Protein AF-A0A178MK56-F1 (afdb_monomer)

Sequence (191 aa):
MYYANGSSLTVYQDQVLFSLIGQTYGGSGSSPSTMTYKVPDLQGKIAVGANPSGAGGFVQTAVGTTLGNTTQIMPFTAMPPHSHSATFGINLSQTPPPTITLQASSAPATTNIPSATASNIAGAPFPMWVPTLSAPIVIEGLSVALSGGAASGTVANAVVGNGAAFSIQPPSLVLTMCVAGSGYTYPERPN

Mean predicted aligned error: 16.22 Å

InterPro domains:
  IPR011083 Phage tail collar domain [PF07484] (4-46)
  IPR037053 Phage tail collar domain superfamily [G3DSA:3.90.1340.10] (1-42)

Secondary structure (DSSP, 8-state):
---SB--EEETTT-HHHHHHHTTTT----SSTTT-EEE--B-TT-EEEE-BTT-GGGPPPB-TT-EE--SEE---GGGSPP----------SS-SSPPPPP-----SPP--SS--TTS----SS---S--SS--SPPP-TT------SS--------PPP-----EE----EEEE------SSS-------

Organism: NCBI:txid1437059

Foldseek 3Di:
DDDQAFDKDQCVVPVPVCVVCPQLLHWDDDDNRRTIHTHHRCPQAAEDAAACPCPPVHDHGDANDWFDDQKDQCDPVNDDDDDDDDDDDDDQPDPVGDDADQDDDPDDDPDPDDDPPHRDLDDDDDPPDDPDCPDDDDSPPDDGDDDPDPPDDDDDPDDPDPSDMDGPGGMHGYHHDDDDPDDDDDPPDDD

Solvent-accessible surface area (backbone atoms only — not comparable to full-atom values): 13217 Å² total; per-residue (Å²): 139,82,73,52,64,44,52,78,44,47,38,76,79,43,54,70,60,34,74,74,52,48,51,54,55,35,62,50,69,92,44,71,90,64,18,33,22,23,41,55,57,44,80,74,32,44,84,38,69,49,31,78,79,29,64,93,84,44,76,65,32,54,63,51,42,74,42,80,48,57,56,45,68,55,52,78,89,74,50,78,96,78,86,78,91,83,86,88,80,88,74,77,85,44,88,77,63,77,86,81,84,79,83,70,68,89,68,82,85,88,66,96,67,86,49,101,88,49,72,61,96,73,77,76,100,65,85,91,74,69,100,67,90,87,70,91,81,84,75,83,89,74,82,76,80,85,79,85,68,77,92,69,80,86,85,79,81,72,88,82,77,86,47,64,70,43,75,67,54,64,23,31,32,23,34,85,76,80,79,92,85,80,92,71,83,79,79,78,78,81,128

Radius of gyration: 42.67 Å; Cα contacts (8 Å, |Δi|>4): 195; chains: 1; bounding box: 88×46×105 Å

pLDDT: mean 74.11, std 14.8, range [44.62, 94.75]

Structure (mmCIF, N/CA/C/O backbone):
data_AF-A0A178MK56-F1
#
_entry.id   AF-A0A178MK56-F1
#
loop_
_atom_site.group_PDB
_atom_site.id
_atom_site.type_symbol
_atom_site.label_atom_id
_atom_site.label_alt_id
_atom_site.label_comp_id
_atom_site.label_asym_id
_atom_site.label_entity_id
_atom_site.label_seq_id
_atom_site.pdbx_PDB_ins_code
_atom_site.Cartn_x
_atom_site.Cartn_y
_atom_site.Cartn_z
_atom_site.occupancy
_atom_site.B_iso_or_equiv
_atom_site.auth_seq_id
_atom_site.auth_comp_id
_atom_site.auth_asym_id
_atom_site.auth_atom_id
_atom_site.pdbx_PDB_model_num
ATOM 1 N N . MET A 1 1 ? -31.062 -1.002 18.732 1.00 73.25 1 MET A N 1
ATOM 2 C CA . MET A 1 1 ? -29.866 -1.594 18.090 1.00 73.25 1 MET A CA 1
ATOM 3 C C . MET A 1 1 ? -29.139 -0.478 17.360 1.00 73.25 1 MET A C 1
ATOM 5 O O . MET A 1 1 ? -29.807 0.275 16.664 1.00 73.25 1 MET A O 1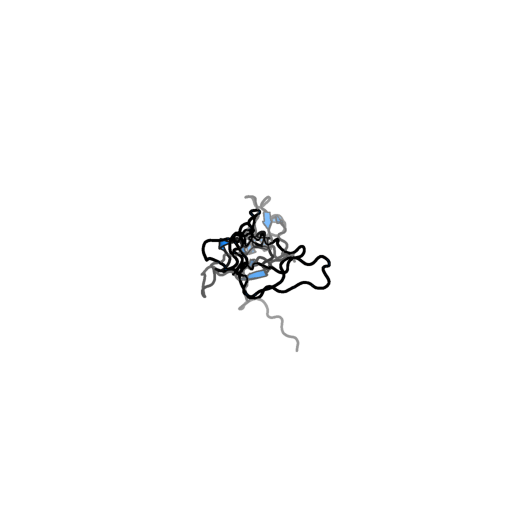
ATOM 9 N N . TYR A 1 2 ? -27.825 -0.343 17.542 1.00 85.31 2 TYR A N 1
ATOM 10 C CA . TYR A 1 2 ? -27.008 0.644 16.829 1.00 85.31 2 TYR A CA 1
ATOM 11 C C . TYR A 1 2 ? -26.227 -0.042 15.707 1.00 85.31 2 TYR A C 1
ATOM 13 O O . TYR A 1 2 ? -25.724 -1.149 15.896 1.00 85.31 2 TYR A O 1
ATOM 21 N N . TYR A 1 3 ? -26.125 0.607 14.547 1.00 90.88 3 TYR A N 1
ATOM 22 C CA . TYR A 1 3 ? -25.252 0.142 13.469 1.00 90.88 3 TYR A CA 1
ATOM 23 C C . TYR A 1 3 ? -23.785 0.398 13.826 1.00 90.88 3 TYR A C 1
ATOM 25 O O . TYR A 1 3 ? -23.459 1.419 14.427 1.00 90.88 3 TYR A O 1
ATOM 33 N N . ALA A 1 4 ? -22.890 -0.499 13.410 1.00 91.81 4 ALA A N 1
ATOM 34 C CA . ALA A 1 4 ? -21.446 -0.317 13.543 1.00 91.81 4 ALA A CA 1
ATOM 35 C C . ALA A 1 4 ? -20.906 0.616 12.439 1.00 91.81 4 ALA A C 1
ATOM 37 O O . ALA A 1 4 ? -20.215 0.180 11.517 1.00 91.81 4 ALA A O 1
ATOM 38 N N . ASN A 1 5 ? -21.280 1.895 12.506 1.00 94.06 5 ASN A N 1
ATOM 39 C CA . ASN A 1 5 ? -20.972 2.924 11.508 1.00 94.06 5 ASN A CA 1
ATOM 40 C C . ASN A 1 5 ? -20.140 4.102 12.058 1.00 94.06 5 ASN A C 1
ATOM 42 O O . ASN A 1 5 ? -20.124 5.172 11.457 1.00 94.06 5 ASN A O 1
ATOM 46 N N . GLY A 1 6 ? -19.521 3.963 13.235 1.00 93.19 6 GLY A N 1
ATOM 47 C CA . GLY A 1 6 ? -18.695 5.029 13.816 1.00 93.19 6 GLY A CA 1
ATOM 48 C C . GLY A 1 6 ? -19.454 6.257 14.331 1.00 93.19 6 GLY A C 1
ATOM 49 O O . GLY A 1 6 ? -18.821 7.275 14.628 1.00 93.19 6 GLY A O 1
ATOM 50 N N . SER A 1 7 ? -20.789 6.197 14.426 1.00 93.31 7 SER A N 1
ATOM 51 C CA . SER A 1 7 ? -21.606 7.320 14.904 1.00 93.31 7 SER A CA 1
ATOM 52 C C . SER A 1 7 ? -21.214 7.751 16.316 1.00 93.31 7 SER A C 1
ATOM 54 O O . SER A 1 7 ? -20.914 6.921 17.175 1.00 93.31 7 SER A O 1
ATOM 56 N N . SER A 1 8 ? -21.262 9.062 16.563 1.00 94.31 8 SER A N 1
ATOM 57 C CA . SER A 1 8 ? -21.061 9.634 17.894 1.00 94.31 8 SER A CA 1
ATOM 58 C C . SER A 1 8 ? -22.385 9.706 18.651 1.00 94.31 8 SER A C 1
ATOM 60 O O . SER A 1 8 ? -23.373 10.211 18.123 1.00 94.31 8 SER A O 1
ATOM 62 N N . LEU A 1 9 ? -22.377 9.256 19.901 1.00 91.94 9 LEU A N 1
ATOM 63 C CA . LEU A 1 9 ? -23.485 9.310 20.849 1.00 91.94 9 LEU A CA 1
ATOM 64 C C . LEU A 1 9 ? -23.060 10.115 22.078 1.00 91.94 9 LEU A C 1
ATOM 66 O O . LEU A 1 9 ? -21.874 10.185 22.409 1.00 91.94 9 LEU A O 1
ATOM 70 N N . THR A 1 10 ? -24.014 10.736 22.765 1.00 91.94 10 THR A N 1
ATOM 71 C CA . THR A 1 10 ? -23.763 11.329 24.086 1.00 91.94 10 THR A CA 1
ATOM 72 C C . THR A 1 10 ? -24.032 10.295 25.174 1.00 91.94 10 THR A C 1
ATOM 74 O O . THR A 1 10 ? -24.925 9.459 25.042 1.00 91.94 10 THR A O 1
ATOM 77 N N . VAL A 1 11 ? -23.292 10.356 26.284 1.00 89.56 11 VAL A N 1
ATOM 78 C CA . VAL A 1 11 ? -23.473 9.421 27.413 1.00 89.56 11 VAL A CA 1
ATOM 79 C C . VAL A 1 11 ? -24.894 9.470 27.967 1.00 89.56 11 VAL A C 1
ATOM 81 O O . VAL A 1 11 ? -25.448 8.440 28.330 1.00 89.56 11 VAL A O 1
ATOM 84 N N . TYR A 1 12 ? -25.515 10.652 27.977 1.00 87.69 12 TYR A N 1
ATOM 85 C CA . TYR A 1 12 ? -26.899 10.811 28.421 1.00 87.69 12 TYR A CA 1
ATOM 86 C C . TYR A 1 12 ? -27.919 10.063 27.544 1.00 87.69 12 TYR A C 1
ATOM 88 O O . TYR A 1 12 ? -28.965 9.670 28.049 1.00 87.69 12 TYR A O 1
ATOM 96 N N . GLN A 1 13 ? -27.636 9.849 26.253 1.00 86.69 13 GLN A N 1
ATOM 97 C CA . GLN A 1 13 ? -28.557 9.139 25.356 1.00 86.69 13 GLN A CA 1
ATOM 98 C C . GLN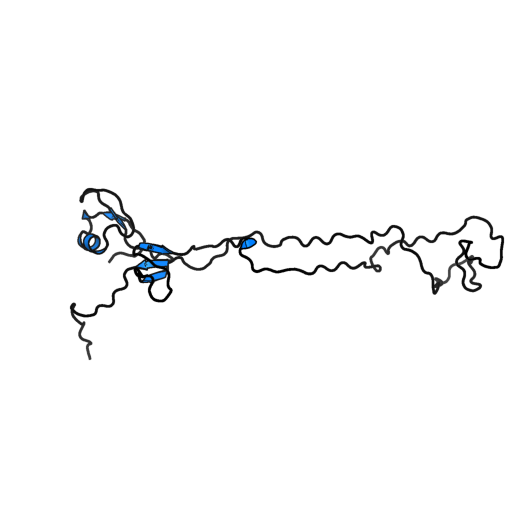 A 1 13 ? -28.596 7.635 25.625 1.00 86.69 13 GLN A C 1
ATOM 100 O O . GLN A 1 13 ? -29.665 7.038 25.535 1.00 86.69 13 GLN A O 1
ATOM 105 N N . ASP A 1 14 ? -27.455 7.026 25.948 1.00 86.44 14 ASP A N 1
ATOM 106 C CA . ASP A 1 14 ? -27.389 5.605 26.285 1.00 86.44 14 ASP A CA 1
ATOM 107 C C . ASP A 1 14 ? -26.206 5.329 27.222 1.00 86.44 14 ASP A C 1
ATOM 109 O O . ASP A 1 14 ? -25.055 5.163 26.801 1.00 86.44 14 ASP A O 1
ATOM 113 N N . GLN A 1 15 ? -26.514 5.299 28.520 1.00 87.19 15 GLN A N 1
ATOM 114 C CA . GLN A 1 15 ? -25.556 5.033 29.593 1.00 87.19 15 GLN A CA 1
ATOM 115 C C . GLN A 1 15 ? -25.185 3.548 29.695 1.00 87.19 15 GLN A C 1
ATOM 117 O O . GLN A 1 15 ? -24.100 3.224 30.178 1.00 87.19 15 GLN A O 1
ATOM 122 N N . VAL A 1 16 ? -26.071 2.645 29.255 1.00 86.50 16 VAL A N 1
ATOM 123 C CA . VAL A 1 16 ? -25.849 1.192 29.314 1.00 86.50 16 VAL A CA 1
ATOM 124 C C . VAL A 1 16 ? -24.826 0.790 28.264 1.00 86.50 16 VAL A C 1
ATOM 126 O O . VAL A 1 16 ? -23.884 0.060 28.558 1.00 86.50 16 VAL A O 1
ATOM 129 N N . LEU A 1 17 ? -24.962 1.307 27.046 1.00 85.69 17 LEU A N 1
ATOM 130 C CA . LEU A 1 17 ? -23.957 1.090 26.019 1.00 85.69 17 LEU A CA 1
ATOM 131 C C . LEU A 1 17 ? -22.625 1.737 26.416 1.00 85.69 17 LEU A C 1
ATOM 133 O O . LEU A 1 17 ? -21.578 1.102 26.284 1.00 85.69 17 LEU A O 1
ATOM 137 N N . PHE A 1 18 ? -22.655 2.953 26.969 1.00 88.38 18 PHE A N 1
ATOM 138 C CA . PHE A 1 18 ? -21.442 3.616 27.443 1.00 88.38 18 PHE A CA 1
ATOM 139 C C . PHE A 1 18 ? -20.707 2.816 28.531 1.00 88.38 18 PHE A C 1
ATOM 141 O O . PHE A 1 18 ? -19.482 2.724 28.485 1.00 88.38 18 PHE A O 1
ATOM 148 N N . SER A 1 19 ? -21.420 2.204 29.483 1.00 88.31 19 SER A N 1
ATOM 149 C CA . SER A 1 19 ? -20.781 1.394 30.531 1.00 88.31 19 SER A CA 1
ATOM 150 C C . SER A 1 19 ? -20.096 0.136 29.985 1.00 88.31 19 SER A C 1
ATOM 152 O O . SER A 1 19 ? -19.165 -0.366 30.614 1.00 88.31 19 SER A O 1
ATOM 154 N N . LEU A 1 20 ? -20.503 -0.337 28.801 1.00 87.25 20 LEU A N 1
ATOM 155 C CA . LEU A 1 20 ? -19.907 -1.492 28.136 1.00 87.25 20 LEU A CA 1
ATOM 156 C C . LEU A 1 20 ? -18.699 -1.134 27.256 1.00 87.25 20 LEU A C 1
ATOM 158 O O . LEU A 1 20 ? -17.708 -1.862 27.274 1.00 87.25 20 LEU A O 1
ATOM 162 N N . ILE A 1 21 ? -18.777 -0.060 26.458 1.00 89.19 21 ILE A N 1
ATOM 163 C CA . I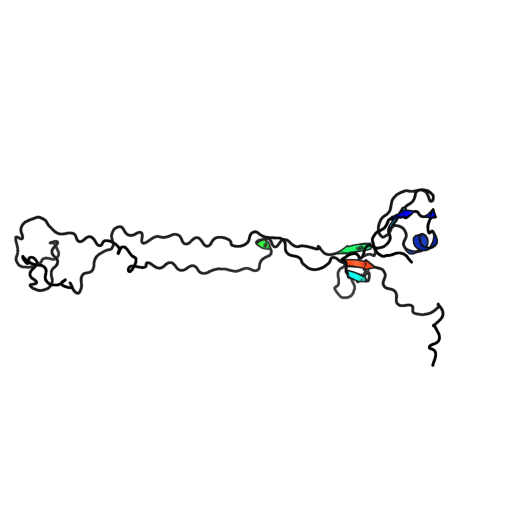LE A 1 21 ? -17.748 0.257 25.443 1.00 89.19 21 ILE A CA 1
ATOM 164 C C . ILE A 1 21 ? -16.928 1.518 25.731 1.00 89.19 21 ILE A C 1
ATOM 166 O O . ILE A 1 21 ? -15.945 1.772 25.034 1.00 89.19 21 ILE A O 1
ATOM 170 N N . GLY A 1 22 ? -17.313 2.317 26.728 1.00 89.94 22 GLY A N 1
ATOM 171 C CA . GLY A 1 22 ? -16.638 3.565 27.079 1.00 89.94 22 GLY A CA 1
ATOM 172 C C . GLY A 1 22 ? -16.385 4.464 25.864 1.00 89.94 22 GLY A C 1
ATOM 173 O O . GLY A 1 22 ? -17.213 4.570 24.965 1.00 89.94 22 GLY A O 1
ATOM 174 N N . GLN A 1 23 ? -15.206 5.090 25.821 1.00 92.19 23 GLN A N 1
ATOM 175 C CA . GLN A 1 23 ? -14.711 5.867 24.672 1.00 92.19 23 GLN A CA 1
ATOM 176 C C . GLN A 1 23 ? -13.732 5.069 23.789 1.00 92.19 23 GLN A C 1
ATOM 178 O O . GLN A 1 23 ? -12.913 5.658 23.086 1.00 92.19 23 GLN A O 1
ATOM 183 N N . THR A 1 24 ? -13.781 3.731 23.809 1.00 91.94 24 THR A N 1
ATOM 184 C CA . THR A 1 24 ? -12.798 2.872 23.119 1.00 91.94 24 THR A CA 1
ATOM 185 C C . THR A 1 24 ? -12.695 3.141 21.614 1.00 91.94 24 THR A C 1
ATOM 187 O O . THR A 1 24 ? -11.609 3.040 21.052 1.00 91.94 24 THR A O 1
ATOM 190 N N . TYR A 1 25 ? -13.791 3.536 20.960 1.00 91.88 25 TYR A N 1
ATOM 191 C CA . TYR A 1 25 ? -13.821 3.864 19.525 1.00 91.88 25 TYR A CA 1
ATOM 192 C C . TYR A 1 25 ? -13.746 5.377 19.251 1.00 91.88 25 TYR A C 1
ATOM 194 O O . TYR A 1 25 ? -14.022 5.841 18.142 1.00 91.88 25 TYR A O 1
ATOM 202 N N . GLY A 1 26 ? -13.372 6.158 20.265 1.00 91.44 26 GLY A N 1
ATOM 203 C CA . GLY A 1 26 ? -13.316 7.612 20.241 1.00 91.44 26 GLY A CA 1
ATOM 204 C C . GLY A 1 26 ? -14.465 8.267 21.006 1.00 91.44 26 GLY A C 1
ATOM 205 O O . GLY A 1 26 ? -15.393 7.617 21.488 1.00 91.44 26 GLY A O 1
ATOM 206 N N . GLY A 1 27 ? -14.379 9.587 21.114 1.00 89.81 27 GLY A N 1
ATOM 207 C CA . GLY A 1 27 ? -15.252 10.409 21.943 1.00 89.81 27 GLY A CA 1
ATOM 208 C C . GLY A 1 27 ? -14.487 11.616 22.469 1.00 89.81 27 GLY A C 1
ATOM 209 O O . GLY A 1 27 ? -13.271 11.715 22.299 1.00 89.81 27 GLY A O 1
ATOM 210 N N . SER A 1 28 ? -15.198 12.557 23.073 1.00 89.19 28 SER A N 1
ATOM 211 C CA . SER A 1 28 ? -14.604 13.736 23.698 1.00 89.19 28 SER A CA 1
ATOM 212 C C . SER A 1 28 ? -15.470 14.246 24.847 1.00 89.19 28 SER A C 1
ATOM 214 O O . SER A 1 28 ? -16.632 13.858 24.993 1.00 89.19 28 SER A O 1
ATOM 216 N N . GLY A 1 29 ? -14.896 15.133 25.659 1.00 86.06 29 GLY A N 1
ATOM 217 C CA . GLY A 1 29 ? -15.561 15.729 26.814 1.00 86.06 29 GLY A CA 1
ATOM 218 C C . GLY A 1 29 ? -15.261 14.994 28.119 1.00 86.06 29 GLY A C 1
ATOM 219 O O . GLY A 1 29 ? -14.887 13.824 28.123 1.00 86.06 29 GLY A O 1
ATOM 220 N N . SER A 1 30 ? -15.417 15.723 29.224 1.00 78.81 30 SER A N 1
ATOM 221 C CA . SER A 1 30 ? -14.961 15.295 30.557 1.00 78.81 30 SER A CA 1
ATOM 222 C C . SER A 1 30 ? -16.080 15.248 31.601 1.00 78.81 30 SER A C 1
ATOM 224 O O . SER A 1 30 ? -15.835 14.855 32.736 1.00 78.81 30 SER A O 1
ATOM 226 N N . SER A 1 31 ? -17.298 15.677 31.250 1.00 81.62 31 SER A N 1
ATOM 227 C CA . SER A 1 31 ? -18.451 15.723 32.157 1.00 81.62 31 SER A CA 1
ATOM 228 C C . SER A 1 31 ? -19.585 14.842 31.627 1.00 81.62 31 SER A C 1
ATOM 230 O O . SER A 1 31 ? -19.828 14.876 30.423 1.00 81.62 31 SER A O 1
ATOM 232 N N . PRO A 1 32 ? -20.334 14.103 32.468 1.00 73.50 32 PRO A N 1
ATOM 233 C CA . PRO A 1 32 ? -21.363 13.156 32.017 1.00 73.50 32 PRO A CA 1
ATOM 234 C C . PRO A 1 32 ? -22.435 13.745 31.085 1.00 73.50 32 PRO A C 1
ATOM 236 O O . PRO A 1 32 ? -23.007 13.023 30.273 1.00 73.50 32 PRO A O 1
ATOM 239 N N . SER A 1 33 ? -22.704 15.050 31.184 1.00 78.94 33 SER A N 1
ATOM 240 C CA . SER A 1 33 ? -23.685 15.760 30.353 1.00 78.94 33 SER A CA 1
ATOM 241 C C . SER A 1 33 ? -23.149 16.212 28.991 1.00 78.94 33 SER A C 1
ATOM 243 O O . SER A 1 33 ? -23.939 16.456 28.082 1.00 78.94 33 SER A O 1
ATOM 245 N N . THR A 1 34 ? -21.829 16.317 28.827 1.00 84.69 34 THR A N 1
ATOM 246 C CA . THR A 1 34 ? -21.173 16.742 27.575 1.00 84.69 34 THR A CA 1
ATOM 247 C C . THR A 1 34 ? -20.278 15.663 26.977 1.00 84.69 34 THR A C 1
ATOM 249 O O . THR A 1 34 ? -19.745 15.838 25.883 1.00 84.69 34 THR A O 1
ATOM 252 N N . MET A 1 35 ? -20.109 14.544 27.682 1.00 90.38 35 MET A N 1
ATOM 253 C CA . MET A 1 35 ? -19.260 13.452 27.253 1.00 90.38 35 MET A CA 1
ATOM 254 C C . MET A 1 35 ? -19.916 12.697 26.101 1.00 90.38 35 MET A C 1
ATOM 256 O O . MET A 1 35 ? -21.085 12.299 26.157 1.00 90.38 35 MET A O 1
ATOM 260 N N . THR A 1 36 ? -19.133 12.504 25.049 1.00 92.75 36 THR A N 1
ATOM 261 C CA . THR A 1 36 ? -19.495 11.731 23.867 1.00 92.75 36 THR A CA 1
ATOM 262 C C . THR A 1 36 ? -18.635 10.483 23.768 1.00 92.75 36 THR A C 1
ATOM 264 O O . THR A 1 36 ? -17.523 10.426 24.299 1.00 92.75 36 THR A O 1
ATOM 267 N N . TYR A 1 37 ? -19.160 9.481 23.077 1.00 93.81 37 TYR A N 1
ATOM 268 C CA . TYR A 1 37 ? -18.457 8.264 22.710 1.00 93.81 37 TYR A CA 1
ATOM 269 C C . TYR A 1 37 ? -18.909 7.803 21.325 1.00 93.81 37 TYR A C 1
ATOM 271 O O . TYR A 1 37 ? -19.955 8.229 20.834 1.00 93.81 37 TYR A O 1
ATOM 279 N N . LYS A 1 38 ? -18.121 6.951 20.674 1.00 94.75 38 LYS A N 1
ATOM 280 C CA . LYS A 1 38 ? -18.457 6.394 19.361 1.00 94.75 38 LYS A CA 1
ATOM 281 C C . LYS A 1 38 ? -18.754 4.904 19.441 1.00 94.75 38 LYS A C 1
ATOM 283 O O . LYS A 1 38 ? -18.151 4.180 20.232 1.00 94.75 38 LYS A O 1
ATOM 288 N N . VAL A 1 39 ? -19.661 4.448 18.584 1.00 93.81 39 VAL A N 1
ATOM 289 C CA . VAL A 1 39 ? -19.842 3.017 18.292 1.00 93.81 39 VAL A CA 1
ATOM 290 C C . VAL A 1 39 ? -18.731 2.524 17.349 1.00 93.81 39 VAL A C 1
ATOM 292 O O . VAL A 1 39 ? -18.097 3.350 16.686 1.00 93.81 39 VAL A O 1
ATOM 295 N N . PRO A 1 40 ? -18.474 1.205 17.248 1.00 94.38 40 PRO A N 1
ATOM 296 C CA . PRO A 1 40 ? -17.518 0.670 16.280 1.00 94.38 40 PRO A CA 1
ATOM 297 C C . PRO A 1 40 ? -17.825 1.124 14.847 1.00 94.38 40 PRO A C 1
ATOM 299 O O . PRO A 1 40 ? -18.988 1.286 14.480 1.00 94.38 40 PRO A O 1
ATOM 302 N N . ASP A 1 41 ? -16.794 1.286 14.022 1.00 93.94 41 ASP A N 1
ATOM 303 C CA . ASP A 1 41 ? -16.916 1.576 12.589 1.00 93.94 41 ASP A CA 1
ATOM 304 C C . ASP A 1 41 ? -16.422 0.382 11.765 1.00 93.94 41 ASP A C 1
ATOM 306 O O . ASP A 1 41 ? -15.214 0.166 11.631 1.00 93.94 41 ASP A O 1
ATOM 310 N N . LEU A 1 42 ? -17.364 -0.391 11.222 1.00 92.00 42 LEU A N 1
ATOM 311 C CA . LEU A 1 42 ? -17.099 -1.550 10.368 1.00 92.00 42 LEU A CA 1
ATOM 312 C C . LEU A 1 42 ? -17.425 -1.289 8.891 1.00 92.00 42 LEU A C 1
ATOM 314 O O . LEU A 1 42 ? -17.436 -2.227 8.091 1.00 92.00 42 LEU A O 1
ATOM 318 N N . GLN A 1 43 ? -17.693 -0.042 8.494 1.00 90.69 43 GLN A N 1
ATOM 319 C CA . GLN A 1 43 ? -18.032 0.255 7.104 1.00 90.69 43 GLN A CA 1
ATOM 320 C C . GLN A 1 43 ? -16.812 0.020 6.208 1.00 90.69 43 GLN A C 1
ATOM 322 O O . GLN A 1 43 ? -15.829 0.756 6.251 1.00 90.69 43 GLN A O 1
ATOM 327 N N . GLY A 1 44 ? -16.866 -1.054 5.415 1.00 86.50 44 GLY A N 1
ATOM 328 C CA . GLY A 1 44 ? -15.736 -1.486 4.596 1.00 86.50 44 GLY A CA 1
ATOM 329 C C . GLY A 1 44 ? -14.544 -1.986 5.416 1.00 86.50 44 GLY A C 1
ATOM 330 O O . GLY A 1 44 ? -13.426 -1.908 4.916 1.00 86.50 44 GLY A O 1
ATOM 331 N N . LYS A 1 45 ? -14.761 -2.469 6.654 1.00 90.50 45 LYS A N 1
ATOM 332 C CA . LYS A 1 45 ? -13.710 -3.058 7.499 1.00 90.50 45 LYS A CA 1
ATOM 333 C C . LYS A 1 45 ? -14.034 -4.483 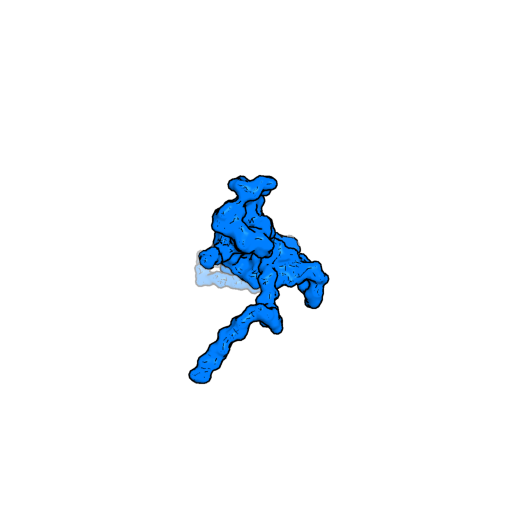7.925 1.00 90.50 45 LYS A C 1
ATOM 335 O O . LYS A 1 45 ? -15.190 -4.818 8.169 1.00 90.50 45 LYS A O 1
ATOM 340 N N . ILE A 1 46 ? -13.005 -5.313 8.067 1.00 89.88 46 ILE A N 1
ATOM 341 C CA . ILE A 1 46 ? -13.139 -6.660 8.639 1.00 89.88 46 ILE A CA 1
ATOM 342 C C . ILE A 1 46 ? -13.040 -6.574 10.166 1.00 89.88 46 ILE A C 1
ATOM 344 O O . ILE A 1 46 ? -12.183 -5.878 10.706 1.00 89.88 46 ILE A O 1
ATOM 348 N N . ALA A 1 47 ? -13.905 -7.294 10.875 1.00 90.94 47 ALA A N 1
ATOM 349 C CA . ALA A 1 47 ? -13.795 -7.437 12.321 1.00 90.94 47 ALA A CA 1
ATOM 350 C C . ALA A 1 47 ? -12.704 -8.459 12.677 1.00 90.94 47 ALA A C 1
ATOM 352 O O . ALA A 1 47 ? -12.716 -9.580 12.169 1.00 90.94 47 ALA A O 1
ATOM 353 N N . VAL A 1 48 ? -11.790 -8.089 13.574 1.00 90.31 48 VAL A N 1
ATOM 354 C CA . VAL A 1 48 ? -10.723 -8.972 14.076 1.00 90.31 48 VAL A CA 1
ATOM 355 C C . VAL A 1 48 ? -10.807 -9.045 15.597 1.00 90.31 48 VAL A C 1
ATOM 357 O O . VAL A 1 48 ? -11.045 -8.034 16.249 1.00 90.31 48 VAL A O 1
ATOM 360 N N . GLY A 1 49 ? -10.631 -10.231 16.178 1.00 90.12 49 GLY A N 1
ATOM 361 C CA . GLY A 1 49 ? -10.612 -10.399 17.633 1.00 90.12 49 GLY A CA 1
ATOM 362 C C . GLY A 1 49 ? -9.364 -9.778 18.269 1.00 90.12 49 GLY A C 1
ATOM 363 O O . GLY A 1 49 ? -8.264 -9.899 17.729 1.00 90.12 49 GLY A O 1
ATOM 364 N N . ALA A 1 50 ? -9.521 -9.119 19.418 1.00 91.25 50 ALA A N 1
ATOM 365 C CA . ALA A 1 50 ? -8.393 -8.577 20.174 1.00 91.25 50 ALA A CA 1
ATOM 366 C C . ALA A 1 50 ? -7.420 -9.674 20.631 1.00 91.25 50 ALA A C 1
ATOM 368 O O . ALA A 1 50 ? -7.834 -10.690 21.190 1.00 91.25 50 ALA A O 1
ATOM 369 N N . ASN A 1 51 ? -6.121 -9.434 20.439 1.00 90.88 51 ASN A N 1
ATOM 370 C CA . ASN A 1 51 ? -5.040 -10.298 20.906 1.00 90.88 51 ASN A CA 1
ATOM 371 C C . ASN A 1 51 ? -4.052 -9.487 21.762 1.00 90.88 51 ASN A C 1
ATOM 373 O O . ASN A 1 51 ? -2.949 -9.164 21.308 1.00 90.88 51 ASN A O 1
ATOM 377 N N . PRO A 1 52 ? -4.419 -9.138 23.008 1.00 87.94 52 PRO A N 1
ATOM 378 C CA . PRO A 1 52 ? -3.578 -8.308 23.866 1.00 87.94 52 PRO A CA 1
ATOM 379 C C . PRO A 1 52 ? -2.276 -9.003 24.288 1.00 87.94 52 PRO A C 1
ATOM 381 O O . PRO A 1 52 ? -1.323 -8.328 24.659 1.00 87.94 52 PRO A O 1
ATOM 384 N N . SER A 1 53 ? -2.188 -10.333 24.217 1.00 89.25 53 SER A N 1
ATOM 385 C CA . SER A 1 53 ? -0.970 -11.076 24.558 1.00 89.25 53 SER A CA 1
ATOM 386 C C . SER A 1 53 ? -0.033 -11.312 23.369 1.00 89.25 53 SER A C 1
ATOM 388 O O . SER A 1 53 ? 1.061 -11.825 23.579 1.00 89.25 53 SER A O 1
ATOM 390 N N . GLY A 1 54 ? -0.448 -11.004 22.131 1.00 87.19 54 GLY A N 1
ATOM 391 C CA . GLY A 1 54 ? 0.312 -11.379 20.927 1.00 87.19 54 GLY A CA 1
ATOM 392 C C . GLY A 1 54 ? 0.530 -12.895 20.813 1.00 87.19 54 GLY A C 1
ATOM 393 O O . GLY A 1 54 ? 1.527 -13.360 20.263 1.00 87.19 54 GLY A O 1
ATOM 394 N N . ALA A 1 55 ? -0.372 -13.690 21.397 1.00 88.38 55 ALA A N 1
ATOM 395 C CA . ALA A 1 55 ? -0.210 -15.138 21.450 1.00 88.38 55 ALA A CA 1
ATOM 396 C C . ALA A 1 55 ? -0.310 -15.742 20.041 1.00 88.38 55 ALA A C 1
ATOM 398 O O . ALA A 1 55 ? -1.003 -15.201 19.179 1.00 88.38 55 ALA A O 1
ATOM 399 N N . GLY A 1 56 ? 0.370 -16.870 19.815 1.00 86.00 56 GLY A N 1
ATOM 400 C CA . GLY A 1 56 ? 0.288 -17.618 18.554 1.00 86.00 56 GLY A CA 1
ATOM 401 C C . GLY A 1 56 ? 1.072 -17.020 17.380 1.00 86.00 56 GLY A C 1
ATOM 402 O O . GLY A 1 56 ? 0.813 -17.394 16.243 1.00 86.00 56 GLY A O 1
ATOM 403 N N . GLY A 1 57 ? 2.011 -16.099 17.629 1.00 84.38 57 GLY A N 1
ATOM 404 C CA . GLY A 1 57 ? 2.815 -15.466 16.572 1.00 84.38 57 GLY A CA 1
ATOM 405 C C . GLY A 1 57 ? 2.079 -14.364 15.804 1.00 84.38 57 GLY A C 1
ATOM 406 O O . GLY A 1 57 ? 2.581 -13.876 14.794 1.00 84.38 57 GLY A O 1
ATOM 407 N N . PHE A 1 58 ? 0.899 -13.961 16.278 1.00 84.88 58 PHE A N 1
ATOM 408 C CA . PHE A 1 58 ? 0.154 -12.833 15.732 1.00 84.88 58 PHE A CA 1
ATOM 409 C C . PHE A 1 58 ? 0.591 -11.514 16.376 1.00 84.88 58 PHE A C 1
ATOM 411 O O . PHE A 1 58 ? 1.080 -11.476 17.505 1.00 84.88 58 PHE A O 1
ATOM 418 N N . VAL A 1 59 ? 0.364 -10.411 15.662 1.00 85.19 59 VAL A N 1
ATOM 419 C CA . VAL A 1 59 ? 0.610 -9.058 16.176 1.00 85.19 59 VAL A CA 1
ATOM 420 C C . VAL A 1 59 ? -0.263 -8.802 17.409 1.00 85.19 59 VAL A C 1
ATOM 422 O O . VAL A 1 59 ? -1.439 -9.168 17.430 1.00 85.19 59 VAL A O 1
ATOM 425 N N . GLN A 1 60 ? 0.311 -8.161 18.430 1.00 90.94 60 GLN A N 1
ATOM 426 C CA . GLN A 1 60 ? -0.437 -7.708 19.600 1.00 90.94 60 GLN A CA 1
ATOM 427 C C . GLN A 1 60 ? -1.422 -6.607 19.193 1.00 90.94 60 GLN A C 1
ATOM 429 O O . GLN A 1 60 ? -1.029 -5.592 18.619 1.00 90.94 60 GLN A O 1
ATOM 434 N N . THR A 1 61 ? -2.702 -6.796 19.504 1.00 90.06 61 THR A N 1
ATOM 435 C CA . THR A 1 61 ? -3.772 -5.880 19.098 1.00 90.06 61 THR A CA 1
ATOM 436 C C . THR A 1 61 ? -4.713 -5.580 20.260 1.00 90.06 61 THR A C 1
ATOM 438 O O . THR A 1 61 ? -5.268 -6.484 20.889 1.00 90.06 61 THR A O 1
ATOM 441 N N . ALA A 1 62 ? -4.904 -4.290 20.546 1.00 91.00 62 ALA A N 1
ATOM 442 C CA . ALA A 1 62 ? -5.866 -3.812 21.535 1.00 91.00 62 ALA A CA 1
ATOM 443 C C . ALA A 1 62 ? -7.221 -3.506 20.877 1.00 91.00 62 ALA A C 1
ATOM 445 O O . ALA A 1 62 ? -7.284 -3.116 19.709 1.00 91.00 62 ALA A O 1
ATOM 446 N N . VAL A 1 63 ? -8.310 -3.644 21.637 1.00 91.62 63 VAL A N 1
ATOM 447 C CA . VAL A 1 63 ? -9.669 -3.299 21.181 1.00 91.62 63 VAL A CA 1
ATOM 448 C C . VAL A 1 63 ? -9.719 -1.836 20.728 1.00 91.62 63 VAL A C 1
ATOM 450 O O . VAL A 1 63 ? -9.098 -0.972 21.343 1.00 91.62 63 VAL A O 1
ATOM 453 N N . GLY A 1 64 ? -10.442 -1.559 19.642 1.00 89.50 64 GLY A N 1
ATOM 454 C CA . GLY A 1 64 ? -10.554 -0.221 19.052 1.00 89.50 64 GLY A CA 1
ATOM 455 C C . GLY A 1 64 ? -9.408 0.146 18.106 1.00 89.50 64 GLY A C 1
ATOM 456 O O . GLY A 1 64 ? -9.504 1.143 17.394 1.00 89.50 64 GLY A O 1
ATOM 457 N N . THR A 1 65 ? -8.356 -0.675 18.028 1.00 88.88 65 THR A N 1
ATOM 458 C CA . THR A 1 65 ? -7.258 -0.457 17.079 1.00 88.88 65 THR A CA 1
ATOM 459 C C . THR A 1 65 ? -7.725 -0.758 15.656 1.00 88.88 65 THR A C 1
ATOM 461 O O . THR A 1 65 ? -8.324 -1.802 15.390 1.00 88.88 65 THR A O 1
ATOM 464 N N . THR A 1 66 ? -7.429 0.144 14.724 1.00 87.81 66 THR A N 1
ATOM 465 C CA . THR A 1 66 ? -7.585 -0.094 13.285 1.00 87.81 66 THR A CA 1
ATOM 466 C C . THR A 1 66 ? -6.272 -0.589 12.694 1.00 87.81 66 THR A C 1
ATOM 468 O O . THR A 1 66 ? -5.225 -0.000 12.958 1.00 87.81 66 THR A O 1
ATOM 471 N N . LEU A 1 67 ? -6.322 -1.642 11.880 1.00 86.38 67 LEU A N 1
ATOM 472 C CA . LEU A 1 67 ? -5.156 -2.226 11.214 1.00 86.38 67 LEU A CA 1
ATOM 473 C C . LEU A 1 67 ? -5.338 -2.210 9.698 1.00 86.38 67 LEU A C 1
ATOM 475 O O . LEU A 1 67 ? -6.461 -2.262 9.195 1.00 86.38 67 LEU A O 1
ATOM 479 N N . GLY A 1 68 ? -4.214 -2.227 8.987 1.00 82.75 68 GLY A N 1
ATOM 480 C CA . GLY A 1 68 ? -4.182 -2.259 7.530 1.00 82.75 68 GLY A CA 1
ATOM 481 C C . GLY A 1 68 ? -4.494 -0.910 6.885 1.00 82.75 68 GLY A C 1
ATOM 482 O O . GLY A 1 68 ? -4.943 0.035 7.530 1.00 82.75 68 GLY A O 1
ATOM 483 N N . ASN A 1 69 ? -4.246 -0.847 5.581 1.00 81.81 69 ASN A N 1
ATOM 484 C CA . ASN A 1 69 ? -4.577 0.285 4.723 1.00 81.81 69 ASN A CA 1
ATOM 485 C C . ASN A 1 69 ? -5.505 -0.213 3.613 1.00 81.81 69 ASN A C 1
ATOM 487 O O . ASN A 1 69 ? -5.426 -1.370 3.220 1.00 81.81 69 ASN A O 1
ATOM 491 N N . THR A 1 70 ? -6.353 0.656 3.067 1.00 80.94 70 THR A N 1
ATOM 492 C CA . THR A 1 70 ? -7.182 0.327 1.890 1.00 80.94 70 THR A CA 1
ATOM 493 C C . THR A 1 70 ? -6.362 0.251 0.601 1.00 80.94 70 THR A C 1
ATOM 495 O O . THR A 1 70 ? -6.758 -0.412 -0.362 1.00 80.94 70 THR A O 1
ATOM 498 N N . THR A 1 71 ? -5.220 0.939 0.579 1.00 84.25 71 THR A N 1
ATOM 499 C CA . THR A 1 71 ? -4.321 1.058 -0.568 1.00 84.25 71 THR A CA 1
ATOM 500 C C . THR A 1 71 ? -2.869 0.988 -0.127 1.00 84.25 71 THR A C 1
ATOM 502 O O . THR A 1 71 ? -2.517 1.534 0.919 1.00 84.25 71 THR A O 1
ATOM 505 N N . GLN A 1 72 ? -2.022 0.395 -0.964 1.00 85.75 72 GLN A N 1
ATOM 506 C CA . GLN A 1 72 ? -0.577 0.379 -0.777 1.00 85.75 72 GLN A CA 1
ATOM 507 C C . GLN A 1 72 ? 0.113 0.941 -2.020 1.00 85.75 72 GLN A C 1
ATOM 509 O O . GLN A 1 72 ? -0.254 0.625 -3.152 1.00 85.75 72 GLN A O 1
ATOM 514 N N . ILE A 1 73 ? 1.131 1.770 -1.797 1.00 86.25 73 ILE A N 1
ATOM 515 C CA . ILE A 1 73 ? 2.091 2.162 -2.831 1.00 86.25 73 ILE A CA 1
ATOM 516 C C . ILE A 1 73 ? 3.214 1.125 -2.811 1.00 86.25 73 ILE A C 1
ATOM 518 O O . ILE A 1 73 ? 3.757 0.825 -1.746 1.00 86.25 73 ILE A O 1
ATOM 522 N N . MET A 1 74 ? 3.560 0.573 -3.974 1.00 82.94 74 MET A N 1
ATOM 523 C CA . MET A 1 74 ? 4.721 -0.307 -4.134 1.00 82.94 74 MET A CA 1
ATOM 524 C C . MET A 1 74 ? 5.907 0.522 -4.642 1.00 82.94 74 MET A C 1
ATOM 526 O O . MET A 1 74 ? 6.013 0.748 -5.849 1.00 82.94 74 MET A O 1
ATOM 530 N N . PRO A 1 75 ? 6.788 1.025 -3.755 1.00 82.38 75 PRO A N 1
ATOM 531 C CA . PRO A 1 75 ? 8.020 1.666 -4.192 1.00 82.38 75 PRO A CA 1
ATOM 532 C C . PRO A 1 75 ? 8.969 0.630 -4.799 1.00 82.38 75 PRO A C 1
ATOM 534 O O . PRO A 1 75 ? 8.879 -0.562 -4.506 1.00 82.38 75 PRO A O 1
ATOM 537 N N . PHE A 1 76 ? 9.941 1.094 -5.587 1.00 76.38 76 PHE A N 1
ATOM 538 C CA . PHE A 1 76 ? 10.955 0.219 -6.183 1.00 76.38 76 PHE A CA 1
ATOM 539 C C . PHE A 1 76 ? 11.695 -0.632 -5.141 1.00 76.38 76 PHE A C 1
ATOM 541 O O . PHE A 1 76 ? 11.948 -1.810 -5.361 1.00 76.38 76 PHE A O 1
ATOM 548 N N . THR A 1 77 ? 11.958 -0.065 -3.966 1.00 81.81 77 THR A N 1
ATOM 549 C CA . THR A 1 77 ? 12.594 -0.757 -2.837 1.00 81.81 77 THR A CA 1
ATOM 550 C C . THR A 1 77 ? 11.757 -1.889 -2.235 1.00 81.81 77 THR A C 1
ATOM 552 O O . THR A 1 77 ? 12.307 -2.714 -1.513 1.00 81.81 77 THR A O 1
ATOM 555 N N . ALA A 1 78 ? 10.449 -1.939 -2.506 1.00 83.25 78 ALA A N 1
ATOM 556 C CA . ALA A 1 78 ? 9.553 -3.001 -2.047 1.00 83.25 78 ALA A CA 1
ATOM 557 C C . ALA A 1 78 ? 9.362 -4.119 -3.087 1.00 83.25 78 ALA A C 1
ATOM 559 O O . ALA A 1 78 ? 8.658 -5.090 -2.809 1.00 83.25 78 ALA A O 1
ATOM 560 N N . MET A 1 79 ? 9.962 -3.999 -4.278 1.00 81.62 79 MET A N 1
ATOM 561 C CA . MET A 1 79 ? 9.931 -5.050 -5.293 1.00 81.62 79 MET A CA 1
ATOM 562 C C . MET A 1 79 ? 11.083 -6.046 -5.085 1.00 81.62 79 MET A C 1
ATOM 564 O O . MET A 1 79 ? 12.196 -5.631 -4.754 1.00 81.62 79 MET A O 1
ATOM 568 N N . PRO A 1 80 ? 10.866 -7.354 -5.319 1.00 84.94 80 PRO A N 1
ATOM 569 C CA . PRO A 1 80 ? 11.954 -8.322 -5.364 1.00 84.94 80 PRO A CA 1
ATOM 570 C C . PRO A 1 80 ? 13.026 -7.930 -6.398 1.00 84.94 80 PRO A C 1
ATOM 572 O O . PRO A 1 80 ? 12.685 -7.349 -7.439 1.00 84.94 80 PRO A O 1
ATOM 575 N N . PRO A 1 81 ? 14.307 -8.277 -6.156 1.00 83.44 81 PRO A N 1
ATOM 576 C CA . PRO A 1 81 ? 15.362 -8.094 -7.144 1.00 83.44 81 PRO A CA 1
ATOM 577 C C . PRO A 1 81 ? 14.980 -8.759 -8.470 1.00 83.44 81 PRO A C 1
ATOM 579 O O . PRO A 1 81 ? 14.742 -9.965 -8.527 1.00 83.44 81 PRO A O 1
ATOM 582 N N . HIS A 1 82 ? 14.918 -7.964 -9.534 1.00 87.00 82 HIS A N 1
ATOM 583 C CA . HIS A 1 82 ? 14.621 -8.421 -10.887 1.00 87.00 82 HIS A CA 1
ATOM 584 C C . HIS A 1 82 ? 15.520 -7.692 -11.889 1.00 87.00 82 HIS A C 1
ATOM 586 O O . HIS A 1 82 ? 16.108 -6.655 -11.583 1.00 87.00 82 HIS A O 1
ATOM 592 N N . SER A 1 83 ? 15.651 -8.248 -13.092 1.00 80.25 83 SER A N 1
ATOM 593 C CA . SER A 1 83 ? 16.434 -7.648 -14.172 1.00 80.25 83 SER A CA 1
ATOM 594 C C . SER A 1 83 ? 15.784 -7.924 -15.522 1.00 80.25 83 SER A C 1
ATOM 596 O O . SER A 1 83 ? 15.032 -8.886 -15.672 1.00 80.25 83 SER A O 1
ATOM 598 N N . HIS A 1 84 ? 16.083 -7.074 -16.501 1.00 84.00 84 HIS A N 1
ATOM 599 C CA . HIS A 1 84 ? 15.666 -7.248 -17.887 1.00 84.00 84 HIS A CA 1
ATOM 600 C C . HIS A 1 84 ? 16.908 -7.336 -18.769 1.00 84.00 84 HIS A C 1
ATOM 602 O O . HIS A 1 84 ? 17.832 -6.535 -18.627 1.00 84.00 84 HIS A O 1
ATOM 608 N N . SER A 1 85 ? 16.922 -8.303 -19.685 1.00 82.38 85 SER A N 1
ATOM 609 C CA . SER A 1 85 ? 17.948 -8.376 -20.720 1.00 82.38 85 SER A CA 1
ATOM 610 C C . SER 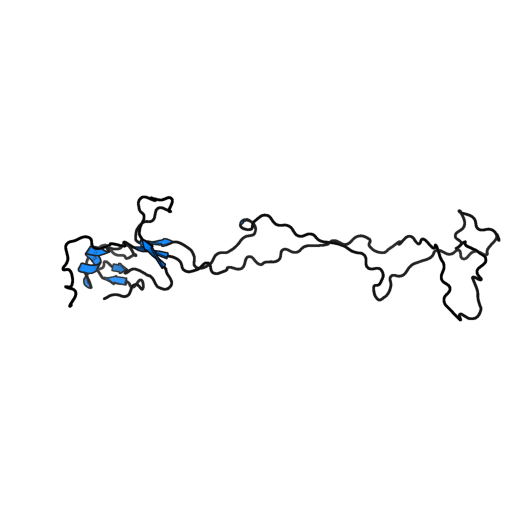A 1 85 ? 17.525 -7.517 -21.907 1.00 82.38 85 SER A C 1
ATOM 612 O O . SER A 1 85 ? 16.414 -7.654 -22.417 1.00 82.38 85 SER A O 1
ATOM 614 N N . ALA A 1 86 ? 18.417 -6.636 -22.342 1.00 80.56 86 ALA A N 1
ATOM 615 C CA . ALA A 1 86 ? 18.267 -5.859 -23.558 1.00 80.56 86 ALA A CA 1
ATOM 616 C C . ALA A 1 86 ? 19.214 -6.416 -24.624 1.00 80.56 86 ALA A C 1
ATOM 618 O O . ALA A 1 86 ? 20.394 -6.635 -24.353 1.00 80.56 86 ALA A O 1
ATOM 619 N N . THR A 1 87 ? 18.708 -6.623 -25.840 1.00 77.75 87 THR A N 1
ATOM 620 C CA . THR A 1 87 ? 19.526 -7.024 -26.991 1.00 77.75 87 THR A CA 1
ATOM 621 C C . THR A 1 87 ? 19.568 -5.894 -28.012 1.00 77.75 87 THR A C 1
ATOM 623 O O . THR A 1 87 ? 18.550 -5.280 -28.326 1.00 77.75 87 THR A O 1
ATOM 626 N N . PHE A 1 88 ? 20.767 -5.595 -28.509 1.00 76.69 88 PHE A N 1
ATOM 627 C CA . PHE A 1 88 ? 20.995 -4.643 -29.592 1.00 76.69 88 PHE A CA 1
ATOM 628 C C . PHE A 1 88 ? 21.417 -5.424 -30.837 1.00 76.69 88 PHE A C 1
ATOM 630 O O . PHE A 1 88 ? 22.374 -6.195 -30.786 1.00 76.69 88 PHE A O 1
ATOM 637 N N . GLY A 1 89 ? 20.696 -5.240 -31.942 1.00 72.94 89 GLY A N 1
ATOM 638 C CA . GLY A 1 89 ? 20.999 -5.867 -33.224 1.00 72.94 89 GLY A CA 1
ATOM 639 C C . GLY A 1 89 ? 21.101 -4.821 -34.325 1.00 72.94 89 GLY A C 1
ATOM 640 O O . GLY A 1 89 ? 20.265 -3.923 -34.410 1.00 72.94 89 GLY A O 1
ATOM 641 N N . ILE A 1 90 ? 22.111 -4.946 -35.185 1.00 69.56 90 ILE A N 1
ATOM 642 C CA . ILE A 1 90 ? 22.250 -4.109 -36.379 1.00 69.56 90 ILE A CA 1
ATOM 643 C C . ILE A 1 90 ? 21.492 -4.797 -37.518 1.00 69.56 90 ILE A C 1
ATOM 645 O O . ILE A 1 90 ? 21.899 -5.859 -37.985 1.00 69.56 90 ILE A O 1
ATOM 649 N N . ASN A 1 91 ? 20.384 -4.204 -37.969 1.00 66.88 91 ASN A N 1
ATOM 650 C CA . ASN A 1 91 ? 19.659 -4.678 -39.147 1.00 66.88 91 ASN A CA 1
ATOM 651 C C . ASN A 1 91 ? 20.199 -3.968 -40.403 1.00 66.88 91 ASN A C 1
ATOM 653 O O . ASN A 1 91 ? 20.029 -2.758 -40.558 1.00 66.88 91 ASN A O 1
ATOM 657 N N . LEU A 1 92 ? 20.865 -4.720 -41.286 1.00 65.12 92 LEU A N 1
ATOM 658 C CA . LEU A 1 92 ? 21.423 -4.217 -42.552 1.00 65.12 92 LEU A CA 1
ATOM 659 C C . LEU A 1 92 ? 20.435 -4.300 -43.732 1.00 65.12 92 LEU A C 1
ATOM 661 O O . LEU A 1 92 ? 20.748 -3.833 -44.821 1.00 65.12 92 LEU A O 1
ATOM 665 N N . SER A 1 93 ? 19.238 -4.855 -43.519 1.00 64.94 93 SER A N 1
ATOM 666 C CA . SER A 1 93 ? 18.146 -4.941 -44.501 1.00 64.94 93 SER A CA 1
ATOM 667 C C . SER A 1 93 ? 17.111 -3.818 -44.339 1.00 64.94 93 SER A C 1
ATOM 669 O O . SER A 1 93 ? 15.967 -3.959 -44.770 1.00 64.94 93 SER A O 1
ATOM 671 N N . GLN A 1 94 ? 17.475 -2.707 -43.693 1.00 63.84 94 GLN A N 1
ATOM 672 C CA . GLN A 1 94 ? 16.574 -1.568 -43.510 1.00 63.84 94 GLN A CA 1
ATOM 673 C C . GLN A 1 94 ? 16.300 -0.848 -44.838 1.00 63.84 94 GLN A C 1
ATOM 675 O O . GLN A 1 94 ? 17.114 -0.879 -45.754 1.00 63.84 94 GLN A O 1
ATOM 680 N N . THR A 1 95 ? 15.133 -0.208 -44.949 1.00 55.25 95 THR A N 1
ATOM 681 C CA . THR A 1 95 ? 14.767 0.632 -46.098 1.00 55.25 95 THR A CA 1
ATOM 682 C C . THR A 1 95 ? 14.732 2.098 -45.651 1.00 55.25 95 THR A C 1
ATOM 684 O O . THR A 1 95 ? 13.964 2.408 -44.740 1.00 55.25 95 THR A O 1
ATOM 687 N N . PRO A 1 96 ? 15.508 3.005 -46.274 1.00 58.59 96 PRO A N 1
ATOM 688 C CA . PRO A 1 96 ? 16.435 2.763 -47.383 1.00 58.59 96 PRO A CA 1
ATOM 689 C C . PRO A 1 96 ? 17.693 1.984 -46.941 1.00 58.59 96 PRO A C 1
ATOM 691 O O . PRO A 1 96 ? 18.107 2.112 -45.786 1.00 58.59 96 PRO A O 1
ATOM 694 N N . PRO A 1 97 ? 18.293 1.174 -47.836 1.00 59.31 97 PRO A N 1
ATOM 695 C CA . PRO A 1 97 ? 19.471 0.379 -47.505 1.00 59.31 97 PRO A CA 1
ATOM 696 C C . PRO A 1 97 ? 20.639 1.284 -47.088 1.00 59.31 97 PRO A C 1
ATOM 698 O O . PRO A 1 97 ? 20.795 2.371 -47.655 1.00 59.31 97 PRO A O 1
ATOM 701 N N . PRO A 1 98 ? 21.471 0.862 -46.118 1.00 62.97 98 PRO A N 1
ATOM 702 C CA . PRO A 1 98 ? 22.664 1.614 -45.752 1.00 62.97 98 PRO A CA 1
ATOM 703 C C . PRO A 1 98 ? 23.574 1.782 -46.974 1.00 62.97 98 PRO A C 1
ATOM 705 O O . PRO A 1 98 ? 23.766 0.852 -47.760 1.00 62.97 98 PRO A O 1
ATOM 708 N N . THR A 1 99 ? 24.136 2.976 -47.146 1.00 61.47 99 THR A N 1
ATOM 709 C CA . THR A 1 99 ? 25.055 3.263 -48.248 1.00 61.47 99 THR A CA 1
ATOM 710 C C . THR A 1 99 ? 26.440 2.701 -47.936 1.00 61.47 99 THR A C 1
ATOM 712 O O . THR A 1 99 ? 27.040 3.005 -46.908 1.00 61.47 99 THR A O 1
ATOM 715 N N . ILE A 1 100 ? 26.958 1.868 -48.838 1.00 63.69 100 ILE A N 1
ATOM 716 C CA . ILE A 1 100 ? 28.317 1.326 -48.767 1.00 63.69 100 ILE A CA 1
ATOM 717 C C . ILE A 1 100 ? 29.194 2.150 -49.712 1.00 63.69 100 ILE A C 1
ATOM 719 O O . ILE A 1 100 ? 28.928 2.204 -50.913 1.00 63.69 100 ILE A O 1
ATOM 723 N N . THR A 1 101 ? 30.225 2.812 -49.185 1.00 59.06 101 THR A N 1
ATOM 724 C CA . THR A 1 101 ? 31.182 3.582 -49.991 1.00 59.06 101 THR A CA 1
ATOM 725 C C . THR A 1 101 ? 32.395 2.723 -50.341 1.00 59.06 101 THR A C 1
ATOM 727 O O . THR A 1 101 ? 33.045 2.143 -49.475 1.00 59.06 101 THR A O 1
ATOM 730 N N . LEU A 1 102 ? 32.708 2.639 -51.634 1.00 66.38 102 LEU A N 1
ATOM 731 C CA . LEU A 1 102 ? 33.911 1.982 -52.143 1.00 66.38 102 LEU A CA 1
ATOM 732 C C . LEU A 1 102 ? 34.905 3.065 -52.560 1.00 66.38 102 LEU A C 1
ATOM 734 O O . LEU A 1 102 ? 34.576 3.921 -53.381 1.00 66.38 102 LEU A O 1
ATOM 738 N N . GLN A 1 103 ? 36.113 3.045 -51.997 1.00 59.62 103 GLN A N 1
ATOM 739 C CA . GLN A 1 103 ? 37.180 3.935 -52.450 1.00 59.62 103 GLN A CA 1
ATOM 740 C C . GLN A 1 103 ? 37.739 3.416 -53.778 1.00 59.62 103 GLN A C 1
ATOM 742 O O . GLN A 1 103 ? 38.202 2.281 -53.865 1.00 59.62 103 GLN A O 1
ATOM 747 N N . ALA A 1 104 ? 37.694 4.257 -54.809 1.00 62.59 104 ALA A N 1
ATOM 748 C CA . ALA A 1 104 ? 38.281 3.990 -56.115 1.00 62.59 104 ALA A CA 1
ATOM 749 C C . ALA A 1 104 ? 39.251 5.119 -56.480 1.00 62.59 104 ALA A C 1
ATOM 751 O O . ALA A 1 104 ? 39.001 6.287 -56.173 1.00 62.59 104 ALA A O 1
ATOM 752 N N . SER A 1 105 ? 40.361 4.773 -57.131 1.00 61.47 105 SER A N 1
ATOM 753 C CA . SER A 1 105 ? 41.294 5.767 -57.662 1.00 61.47 105 SER A CA 1
ATOM 754 C C . SER A 1 105 ? 40.716 6.436 -58.909 1.00 61.47 105 SER A C 1
ATOM 756 O O . SER A 1 105 ? 40.181 5.760 -59.785 1.00 61.47 105 SER A O 1
ATOM 758 N N . SER A 1 106 ? 40.862 7.758 -59.013 1.00 62.84 106 SER A N 1
ATOM 759 C CA . SER A 1 106 ? 40.564 8.521 -60.234 1.00 62.84 106 SER A CA 1
ATOM 760 C C . SER A 1 106 ? 41.754 8.605 -61.199 1.00 62.84 106 SER A C 1
ATOM 762 O O . SER A 1 106 ? 41.617 9.150 -62.294 1.00 62.84 106 SER A O 1
ATOM 764 N N . ALA A 1 107 ? 42.926 8.091 -60.809 1.00 65.31 107 ALA A N 1
ATOM 765 C CA . ALA A 1 107 ? 44.113 8.079 -61.656 1.00 65.31 107 ALA A CA 1
ATOM 766 C C . ALA A 1 107 ? 44.024 6.977 -62.733 1.00 65.31 107 ALA A C 1
ATOM 768 O O . ALA A 1 107 ? 43.477 5.905 -62.456 1.00 65.31 107 ALA A O 1
ATOM 769 N N . PRO A 1 108 ? 44.595 7.191 -63.936 1.00 63.28 108 PRO A N 1
ATOM 770 C CA . PRO A 1 108 ? 44.697 6.144 -64.948 1.00 63.28 108 PRO A CA 1
ATOM 771 C C . PRO A 1 108 ? 45.398 4.897 -64.402 1.00 63.28 108 PRO A C 1
ATOM 773 O O . PRO A 1 108 ? 46.390 5.000 -63.678 1.00 63.28 108 PRO A O 1
ATOM 776 N N . ALA A 1 109 ? 44.908 3.716 -64.777 1.00 65.44 109 ALA A N 1
ATOM 777 C CA . ALA A 1 109 ? 45.565 2.464 -64.426 1.00 65.44 109 ALA A CA 1
ATOM 778 C C . ALA A 1 109 ? 46.942 2.384 -65.106 1.00 65.44 109 ALA A C 1
ATOM 780 O O . ALA A 1 109 ? 47.053 2.525 -66.323 1.00 65.44 109 ALA A O 1
ATOM 781 N N . THR A 1 110 ? 47.989 2.143 -64.318 1.00 66.75 110 THR A N 1
ATOM 782 C CA . THR A 1 110 ? 49.379 2.036 -64.798 1.00 66.75 110 THR A CA 1
ATOM 783 C C . THR A 1 110 ? 49.924 0.606 -64.758 1.00 66.75 110 THR A C 1
ATOM 785 O O . THR A 1 110 ? 51.035 0.361 -65.219 1.00 66.75 110 THR A O 1
ATOM 788 N N . THR A 1 111 ? 49.148 -0.349 -64.237 1.00 59.41 111 THR A N 1
ATOM 789 C CA . THR A 1 111 ? 49.481 -1.779 -64.168 1.00 59.41 111 THR A CA 1
ATOM 790 C C . THR A 1 111 ? 48.264 -2.623 -64.540 1.00 59.41 111 THR A C 1
ATOM 792 O O . THR A 1 111 ? 47.134 -2.279 -64.195 1.00 59.41 111 THR A O 1
ATOM 795 N N . ASN A 1 112 ? 48.492 -3.738 -65.237 1.00 60.56 112 ASN A N 1
ATOM 796 C CA . ASN A 1 112 ? 47.483 -4.763 -65.518 1.00 60.56 112 ASN A CA 1
ATOM 797 C C . ASN A 1 112 ? 47.469 -5.888 -64.464 1.00 60.56 112 ASN A C 1
ATOM 799 O O . ASN A 1 112 ? 46.661 -6.809 -64.569 1.00 60.56 112 ASN A O 1
ATOM 803 N N . ILE A 1 113 ? 48.357 -5.823 -63.465 1.00 58.00 113 ILE A N 1
ATOM 804 C CA . ILE A 1 113 ? 48.433 -6.767 -62.347 1.00 58.00 113 ILE A CA 1
ATOM 805 C C . ILE A 1 113 ? 48.020 -6.032 -61.064 1.00 58.00 113 ILE A C 1
ATOM 807 O O . ILE A 1 113 ? 48.639 -5.014 -60.727 1.00 58.00 113 ILE A O 1
ATOM 811 N N . PRO A 1 114 ? 47.011 -6.530 -60.330 1.00 56.03 114 PRO A N 1
ATOM 812 C CA . PRO A 1 114 ? 46.643 -5.977 -59.036 1.00 56.03 114 PRO A CA 1
ATOM 813 C C . PRO A 1 114 ? 47.783 -6.066 -58.014 1.00 56.03 114 PRO A C 1
ATOM 815 O O . PRO A 1 114 ? 48.488 -7.069 -57.943 1.00 56.03 114 PRO A O 1
ATOM 818 N N . SER A 1 115 ? 47.922 -5.037 -57.179 1.00 57.00 115 SER A N 1
ATOM 819 C CA . SER A 1 115 ? 48.871 -4.993 -56.059 1.00 57.00 115 SER A CA 1
ATOM 820 C C . SER A 1 115 ? 48.129 -4.750 -54.748 1.00 57.00 115 SER A C 1
ATOM 822 O O . SER A 1 115 ? 47.169 -3.982 -54.722 1.00 57.00 115 SER A O 1
ATOM 824 N N . ALA A 1 116 ? 48.623 -5.329 -53.648 1.00 54.78 116 ALA A N 1
ATOM 825 C CA . ALA A 1 116 ? 48.109 -5.113 -52.291 1.00 54.78 116 ALA A CA 1
ATOM 826 C C . ALA A 1 116 ? 48.191 -3.645 -51.818 1.00 54.78 116 ALA A C 1
ATOM 828 O O . ALA A 1 116 ? 47.562 -3.278 -50.831 1.00 54.78 116 ALA A O 1
ATOM 829 N N . THR A 1 117 ? 48.964 -2.804 -52.512 1.00 54.84 117 THR A N 1
ATOM 830 C CA . THR A 1 117 ? 49.140 -1.374 -52.210 1.00 54.84 117 THR A CA 1
ATOM 831 C C . THR A 1 117 ? 48.357 -0.442 -53.138 1.00 54.84 117 THR A C 1
ATOM 833 O O . THR A 1 117 ? 48.426 0.774 -52.974 1.00 54.84 117 THR A O 1
ATOM 836 N N . ALA A 1 118 ? 47.608 -0.978 -54.106 1.00 55.75 118 ALA A N 1
ATOM 837 C CA . ALA A 1 118 ? 46.812 -0.199 -55.049 1.00 55.75 118 ALA A CA 1
ATOM 838 C C . ALA A 1 118 ? 45.313 -0.440 -54.801 1.00 55.75 118 ALA A C 1
ATOM 840 O O . ALA A 1 118 ? 44.871 -1.585 -54.718 1.00 55.75 118 ALA A O 1
ATOM 841 N N . SER A 1 119 ? 44.528 0.636 -54.660 1.00 54.47 119 SER A N 1
ATOM 842 C CA . SER A 1 119 ? 43.069 0.559 -54.464 1.00 54.47 119 SER A CA 1
ATOM 843 C C . SER A 1 119 ? 42.374 0.161 -55.764 1.00 54.47 119 SER A C 1
ATOM 845 O O . SER A 1 119 ? 41.932 1.009 -56.537 1.00 54.47 119 SER A O 1
ATOM 847 N N . ASN A 1 120 ? 42.289 -1.142 -56.008 1.00 54.19 120 ASN A N 1
ATOM 848 C CA . ASN A 1 120 ? 41.588 -1.715 -57.150 1.00 54.19 120 ASN A CA 1
ATOM 849 C C . ASN A 1 120 ? 40.877 -2.987 -56.688 1.00 54.19 120 ASN A C 1
ATOM 851 O O . ASN A 1 120 ? 41.509 -3.875 -56.118 1.00 54.19 120 ASN A O 1
ATOM 855 N N . ILE A 1 121 ? 39.567 -3.061 -56.945 1.00 56.84 121 ILE A N 1
ATOM 856 C CA . ILE A 1 121 ? 38.778 -4.287 -56.803 1.00 56.84 121 ILE A CA 1
ATOM 857 C C . ILE A 1 121 ? 39.436 -5.330 -57.712 1.00 56.84 121 ILE A C 1
ATOM 859 O O . ILE A 1 121 ? 39.421 -5.195 -58.932 1.00 56.84 121 ILE A O 1
ATOM 863 N N . ALA A 1 122 ? 40.092 -6.317 -57.113 1.00 49.28 122 ALA A N 1
ATOM 864 C CA . ALA A 1 122 ? 40.922 -7.285 -57.810 1.00 49.28 122 ALA A CA 1
ATOM 865 C C . ALA A 1 122 ? 40.354 -8.687 -57.609 1.00 49.28 122 ALA A C 1
ATOM 867 O O . ALA A 1 122 ? 40.357 -9.203 -56.495 1.00 49.28 122 ALA A O 1
ATOM 868 N N . GLY A 1 123 ? 39.886 -9.306 -58.692 1.00 44.62 123 GLY A N 1
ATOM 869 C CA . GLY A 1 123 ? 39.407 -10.686 -58.677 1.00 44.62 123 GLY A CA 1
ATOM 870 C C . GLY A 1 123 ? 38.870 -11.107 -60.039 1.00 44.62 123 GLY A C 1
ATOM 871 O O . GLY A 1 123 ? 37.706 -10.882 -60.319 1.00 44.62 123 GLY A O 1
ATOM 872 N N . ALA A 1 124 ? 39.717 -11.731 -60.866 1.00 49.03 124 ALA A N 1
ATOM 873 C CA . ALA A 1 124 ? 39.434 -12.142 -62.252 1.00 49.03 124 ALA A CA 1
ATOM 874 C C . ALA A 1 124 ? 39.170 -10.975 -63.245 1.00 49.03 124 ALA A C 1
ATOM 876 O O . ALA A 1 124 ? 38.804 -9.877 -62.836 1.00 49.03 124 ALA A O 1
ATOM 877 N N . PRO A 1 125 ? 39.402 -11.157 -64.562 1.00 50.72 125 PRO A N 1
ATOM 878 C CA . PRO A 1 125 ? 39.101 -10.134 -65.563 1.00 50.72 125 PRO A CA 1
ATOM 879 C C . PR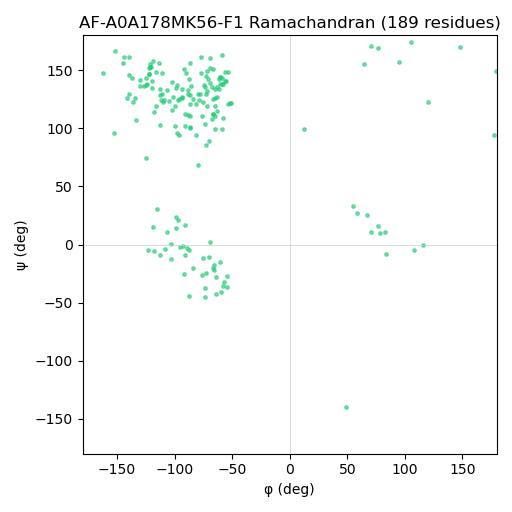O A 1 125 ? 37.582 -9.980 -65.730 1.00 50.72 125 PRO A C 1
ATOM 881 O O . PRO A 1 125 ? 36.971 -10.639 -66.568 1.00 50.72 125 PRO A O 1
ATOM 884 N N . PHE A 1 126 ? 36.962 -9.108 -64.936 1.00 51.94 126 PHE A N 1
ATOM 885 C CA . PHE A 1 126 ? 35.600 -8.635 -65.176 1.00 51.94 126 PHE A CA 1
ATOM 886 C C . PHE A 1 126 ? 35.642 -7.263 -65.873 1.00 51.94 126 PHE A C 1
ATOM 888 O O . PHE A 1 126 ? 36.428 -6.394 -65.486 1.00 51.94 126 PHE A O 1
ATOM 895 N N . PRO A 1 127 ? 34.828 -7.034 -66.920 1.00 52.09 127 PRO A N 1
ATOM 896 C CA . PRO A 1 127 ? 34.751 -5.734 -67.574 1.00 52.09 127 PRO A CA 1
ATOM 897 C C . PRO A 1 127 ? 34.176 -4.697 -66.601 1.00 52.09 127 PRO A C 1
ATOM 899 O O . PRO A 1 127 ? 32.999 -4.733 -66.258 1.00 52.09 127 PRO A O 1
ATOM 902 N N . MET A 1 128 ? 35.017 -3.759 -66.156 1.00 54.19 128 MET A N 1
ATOM 903 C CA . MET A 1 128 ? 34.620 -2.660 -65.260 1.00 54.19 128 MET A CA 1
ATOM 904 C C . MET A 1 128 ? 33.827 -1.555 -65.971 1.00 54.19 128 MET A C 1
ATOM 906 O O . MET A 1 128 ? 33.250 -0.688 -65.318 1.00 54.19 128 MET A O 1
ATOM 910 N N . TRP A 1 129 ? 33.795 -1.572 -67.305 1.00 48.12 129 TRP A N 1
ATOM 911 C CA . TRP A 1 129 ? 33.058 -0.609 -68.110 1.00 48.12 129 TRP A CA 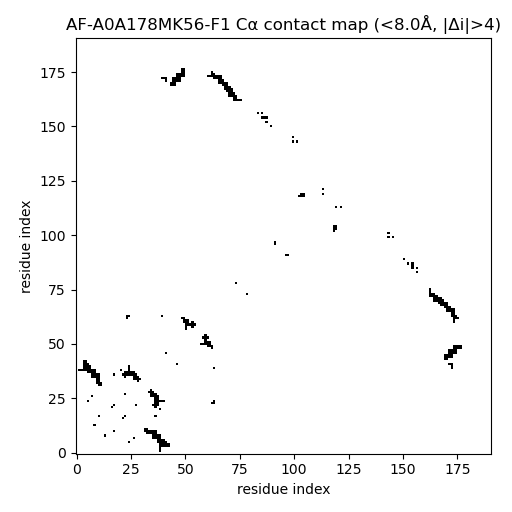1
ATOM 912 C C . TRP A 1 129 ? 32.316 -1.326 -69.237 1.00 48.12 129 TRP A C 1
ATOM 914 O O . TRP A 1 129 ? 32.930 -2.015 -70.052 1.00 48.12 129 TRP A O 1
ATOM 924 N N . VAL A 1 130 ? 30.995 -1.148 -69.282 1.00 53.53 130 VAL A N 1
ATOM 925 C CA . VAL A 1 130 ? 30.147 -1.555 -70.405 1.00 53.53 130 VAL A CA 1
ATOM 926 C C . VAL A 1 130 ? 29.262 -0.373 -70.811 1.00 53.53 130 VAL A C 1
ATOM 928 O O . VAL A 1 130 ? 28.707 0.293 -69.937 1.00 53.53 130 VAL A O 1
ATOM 931 N N . PRO A 1 131 ? 29.101 -0.093 -72.117 1.00 46.72 131 PRO A N 1
ATOM 932 C CA . PRO A 1 131 ? 28.318 1.050 -72.587 1.00 46.72 131 PRO A CA 1
ATOM 933 C C . PRO A 1 131 ? 26.804 0.891 -72.360 1.00 46.72 131 PRO A C 1
ATOM 935 O O . PRO A 1 131 ? 26.062 1.856 -72.516 1.00 46.72 131 PRO A O 1
ATOM 938 N N . THR A 1 132 ? 26.331 -0.302 -71.980 1.00 55.19 132 THR A N 1
ATOM 939 C CA . THR A 1 132 ? 24.939 -0.556 -71.575 1.00 55.19 132 THR A CA 1
ATOM 940 C C . THR A 1 132 ? 24.886 -1.508 -70.376 1.00 55.19 132 THR A C 1
ATOM 942 O O . THR A 1 132 ? 25.502 -2.573 -70.383 1.00 55.19 132 THR A O 1
ATOM 945 N N . LEU A 1 133 ? 24.146 -1.129 -69.328 1.00 56.41 133 LEU A N 1
ATOM 946 C CA . LEU A 1 133 ? 23.920 -1.952 -68.135 1.00 56.41 133 LEU A CA 1
ATOM 947 C C . LEU A 1 133 ? 22.712 -2.865 -68.380 1.00 56.41 133 LEU A C 1
ATOM 949 O O . LEU A 1 133 ? 21.579 -2.402 -68.307 1.00 56.41 133 LEU A O 1
ATOM 953 N N . SER A 1 134 ? 22.942 -4.144 -68.694 1.00 52.56 134 SER A N 1
ATOM 954 C CA . SER A 1 134 ? 21.842 -5.101 -68.940 1.00 52.56 134 SER A CA 1
ATOM 955 C C . SER A 1 134 ? 21.574 -6.068 -67.778 1.00 52.56 134 SER A C 1
ATOM 957 O O . SER A 1 134 ? 20.526 -6.705 -67.758 1.00 52.56 134 SER A O 1
ATOM 959 N N . ALA A 1 135 ? 22.466 -6.150 -66.783 1.00 53.81 135 ALA A N 1
ATOM 960 C CA . ALA A 1 135 ? 22.224 -6.836 -65.512 1.00 53.81 135 ALA A CA 1
ATOM 961 C C . ALA A 1 135 ? 23.237 -6.378 -64.441 1.00 53.81 135 ALA A C 1
ATOM 963 O O . ALA A 1 135 ? 24.384 -6.079 -64.788 1.00 53.81 135 ALA A O 1
ATOM 964 N N . PRO A 1 136 ? 22.857 -6.329 -63.151 1.00 54.53 136 PRO A N 1
ATOM 965 C CA . PRO A 1 136 ? 23.811 -6.135 -62.064 1.00 54.53 136 PRO A CA 1
ATOM 966 C C . PRO A 1 136 ? 24.781 -7.325 -61.978 1.00 54.53 136 PRO A C 1
ATOM 968 O O . PRO A 1 136 ? 24.362 -8.480 -62.018 1.00 54.53 136 PRO A O 1
ATOM 971 N N . ILE A 1 137 ? 26.079 -7.042 -61.852 1.00 55.06 137 ILE A N 1
ATOM 972 C CA . ILE A 1 137 ? 27.134 -8.047 -61.655 1.00 55.06 137 ILE A CA 1
ATOM 973 C C . ILE A 1 137 ? 27.426 -8.145 -60.153 1.00 55.06 137 ILE A C 1
ATOM 975 O O . ILE A 1 137 ? 27.713 -7.131 -59.516 1.00 55.06 137 ILE A O 1
ATOM 979 N N . VAL A 1 138 ? 27.349 -9.354 -59.587 1.00 55.44 138 VAL A N 1
ATOM 980 C CA . VAL A 1 138 ? 27.706 -9.621 -58.182 1.00 55.44 138 VAL A CA 1
ATOM 981 C C . VAL A 1 138 ? 29.227 -9.737 -58.058 1.00 55.44 138 VAL A C 1
ATOM 983 O O . VAL A 1 138 ? 29.854 -10.484 -58.807 1.00 55.44 138 VAL A O 1
ATOM 986 N N . ILE A 1 139 ? 29.821 -9.003 -57.113 1.00 59.66 139 ILE A N 1
ATOM 987 C CA . ILE A 1 139 ? 31.251 -9.088 -56.782 1.00 59.66 139 ILE A CA 1
ATOM 988 C C . ILE A 1 139 ? 31.398 -10.001 -55.559 1.00 59.66 139 ILE A C 1
ATOM 990 O O . ILE A 1 139 ? 31.218 -9.566 -54.422 1.00 59.66 139 ILE A O 1
ATOM 994 N N . GLU A 1 140 ? 31.694 -11.277 -55.798 1.00 50.00 140 GLU A N 1
ATOM 995 C CA . GLU A 1 140 ? 31.914 -12.272 -54.741 1.00 50.00 140 GLU A CA 1
ATOM 996 C C . GLU A 1 140 ? 33.205 -11.970 -53.954 1.00 50.00 140 GLU A C 1
ATOM 998 O O . GLU A 1 140 ? 34.243 -11.660 -54.538 1.00 50.00 140 GLU A O 1
ATOM 1003 N N . GLY A 1 141 ? 33.158 -12.064 -52.620 1.00 49.81 141 GLY A N 1
ATOM 1004 C CA . GLY A 1 141 ? 34.336 -11.898 -51.751 1.00 49.81 141 GLY A CA 1
ATOM 1005 C C . GLY A 1 141 ? 34.735 -10.454 -51.406 1.00 49.81 141 GLY A C 1
ATOM 1006 O O . GLY A 1 141 ? 35.800 -10.241 -50.827 1.00 49.81 141 GLY A O 1
ATOM 1007 N N . LEU A 1 142 ? 33.902 -9.455 -51.716 1.00 61.84 142 LEU A N 1
ATOM 1008 C CA . LEU A 1 142 ? 34.162 -8.059 -51.354 1.00 61.84 142 LEU A CA 1
ATOM 1009 C C . LEU A 1 142 ? 33.940 -7.809 -49.848 1.00 61.84 142 LEU A C 1
ATOM 1011 O O . LEU A 1 142 ? 32.808 -7.666 -49.387 1.00 61.84 142 LEU A O 1
ATOM 1015 N N . SER A 1 143 ? 35.026 -7.698 -49.078 1.00 54.34 143 SER A N 1
ATOM 1016 C CA . SER A 1 143 ? 34.986 -7.253 -47.680 1.00 54.34 143 SER A CA 1
ATOM 1017 C C . SER A 1 143 ? 35.057 -5.725 -47.599 1.00 54.34 143 SER A C 1
ATOM 1019 O O . SER A 1 143 ? 36.141 -5.146 -47.703 1.00 54.34 143 SER A O 1
ATOM 1021 N N . VAL A 1 144 ? 33.919 -5.054 -47.408 1.00 58.59 144 VAL A N 1
ATOM 1022 C CA . VAL A 1 144 ? 33.894 -3.605 -47.146 1.00 58.59 144 VAL A CA 1
ATOM 1023 C C . VAL A 1 144 ? 33.892 -3.356 -45.645 1.00 58.59 144 VAL A C 1
ATOM 1025 O O . VAL A 1 144 ? 33.045 -3.880 -44.923 1.00 58.59 144 VAL A O 1
ATOM 1028 N N . ALA A 1 145 ? 34.823 -2.531 -45.167 1.00 56.12 145 ALA A N 1
ATOM 1029 C CA . ALA A 1 145 ? 34.746 -2.001 -43.815 1.00 56.12 145 ALA A CA 1
ATOM 1030 C C . ALA A 1 145 ? 33.607 -0.974 -43.755 1.00 56.12 145 ALA A C 1
ATOM 1032 O O . ALA A 1 145 ? 33.638 0.037 -44.459 1.00 56.12 145 ALA A O 1
ATOM 1033 N N . LEU A 1 146 ? 32.601 -1.216 -42.913 1.00 57.78 146 LEU A N 1
ATOM 1034 C CA . LEU A 1 146 ? 31.579 -0.218 -42.618 1.00 57.78 146 LEU A CA 1
ATOM 1035 C C . LEU A 1 146 ? 32.246 0.958 -41.891 1.00 57.78 146 LEU A C 1
ATOM 1037 O O . LEU A 1 146 ? 32.487 0.895 -40.689 1.00 57.78 146 LEU A O 1
ATOM 1041 N N . SER A 1 147 ? 32.550 2.033 -42.616 1.00 51.59 147 SER A N 1
ATOM 1042 C CA . SER A 1 147 ? 32.959 3.303 -42.015 1.00 51.59 147 SER A CA 1
ATOM 1043 C C . SER A 1 147 ? 31.767 4.262 -42.039 1.00 51.59 147 SER A C 1
ATOM 1045 O O . SER A 1 147 ? 31.248 4.588 -43.101 1.00 51.59 147 SER A O 1
ATOM 1047 N N . GLY A 1 148 ? 31.276 4.653 -40.858 1.00 51.28 148 GLY A N 1
ATOM 1048 C CA . GLY A 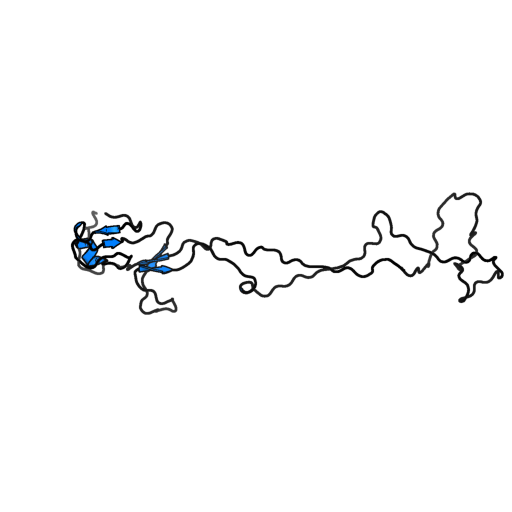1 148 ? 30.239 5.687 -40.711 1.00 51.28 148 GLY A CA 1
ATOM 1049 C C . GLY A 1 148 ? 28.832 5.227 -40.307 1.00 51.28 148 GLY A C 1
ATOM 1050 O O . GLY A 1 148 ? 27.992 6.077 -40.030 1.00 51.28 148 GLY A O 1
ATOM 1051 N N . GLY A 1 149 ? 28.557 3.925 -40.195 1.00 52.62 149 GLY A N 1
ATOM 1052 C CA . GLY A 1 149 ? 27.360 3.445 -39.495 1.00 52.62 149 GLY A CA 1
ATOM 1053 C C . GLY A 1 149 ? 27.650 3.367 -38.002 1.00 52.62 149 GLY A C 1
ATOM 1054 O O . GLY A 1 149 ? 28.627 2.727 -37.619 1.00 52.62 149 GLY A O 1
ATOM 1055 N N . ALA A 1 150 ? 26.850 4.015 -37.153 1.00 52.88 150 ALA A N 1
ATOM 1056 C CA . ALA A 1 150 ? 27.005 3.892 -35.708 1.00 52.88 150 ALA A CA 1
ATOM 1057 C C . ALA A 1 150 ? 26.857 2.412 -35.305 1.00 52.88 150 ALA A C 1
ATOM 1059 O O . ALA A 1 150 ? 25.752 1.901 -35.157 1.00 52.88 150 ALA A O 1
ATOM 1060 N N . ALA A 1 151 ? 27.980 1.720 -35.099 1.00 56.03 151 ALA A N 1
ATOM 1061 C CA . ALA A 1 151 ? 28.020 0.413 -34.440 1.00 56.03 151 ALA A CA 1
ATOM 1062 C C . ALA A 1 151 ? 27.687 0.527 -32.937 1.00 56.03 151 ALA A C 1
ATOM 1064 O O . ALA A 1 151 ? 27.721 -0.457 -32.205 1.00 56.03 151 ALA A O 1
ATOM 1065 N N . SER A 1 152 ? 27.379 1.741 -32.474 1.00 59.50 152 SER A N 1
ATOM 1066 C CA . SER A 1 152 ? 27.011 2.081 -31.111 1.00 59.50 152 SER A CA 1
ATOM 1067 C C . SER A 1 152 ? 25.579 2.610 -31.071 1.00 59.50 152 SER A C 1
ATOM 1069 O O . SER A 1 152 ? 25.280 3.655 -31.651 1.00 59.50 152 SER A O 1
ATOM 1071 N N . GLY A 1 153 ? 24.716 1.922 -30.331 1.00 66.00 153 GLY A N 1
ATOM 1072 C CA . GLY A 1 153 ? 23.431 2.435 -29.874 1.00 66.00 153 GLY A CA 1
ATOM 107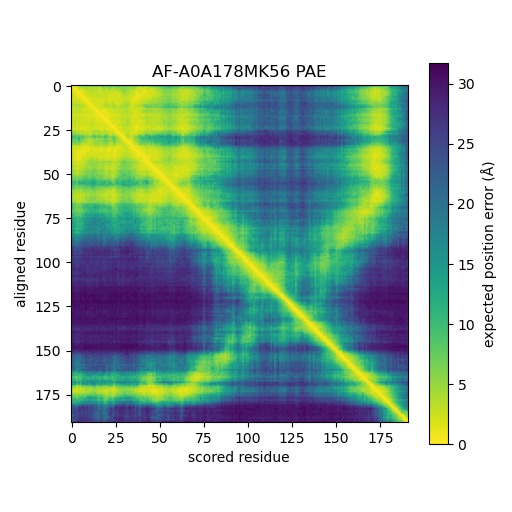3 C C . GLY A 1 153 ? 23.301 2.194 -28.374 1.00 66.00 153 GLY A C 1
ATOM 1074 O O . GLY A 1 153 ? 23.742 1.162 -27.871 1.00 66.00 153 GLY A O 1
ATOM 1075 N N . THR A 1 154 ? 22.718 3.140 -27.643 1.00 67.50 154 THR A N 1
ATOM 1076 C CA . THR A 1 154 ? 22.386 2.935 -26.228 1.00 67.50 154 THR A CA 1
ATOM 1077 C C . THR A 1 154 ? 21.016 2.279 -26.142 1.00 67.50 154 THR A C 1
ATOM 1079 O O . THR A 1 154 ? 20.033 2.865 -26.595 1.00 67.50 154 THR A O 1
ATOM 1082 N N . VAL A 1 155 ? 20.923 1.092 -25.535 1.00 72.62 155 VAL A N 1
ATOM 1083 C CA . VAL A 1 155 ? 19.623 0.510 -25.179 1.00 72.62 155 VAL A CA 1
ATOM 1084 C C . VAL A 1 155 ? 19.262 0.958 -23.770 1.00 72.62 155 VAL A C 1
ATOM 1086 O O . VAL A 1 155 ? 19.798 0.457 -22.784 1.00 72.62 155 VAL A O 1
ATOM 1089 N N . ALA A 1 156 ? 18.370 1.941 -23.673 1.00 73.31 156 ALA A N 1
ATOM 1090 C CA . ALA A 1 156 ? 17.825 2.378 -22.398 1.00 73.31 156 ALA A CA 1
ATOM 1091 C C . ALA A 1 156 ? 16.606 1.516 -22.043 1.00 73.31 156 ALA A C 1
ATOM 1093 O O . ALA A 1 156 ? 15.555 1.631 -22.672 1.00 73.31 156 ALA A O 1
ATOM 1094 N N . ASN A 1 157 ? 16.732 0.666 -21.023 1.00 74.56 157 ASN A N 1
ATOM 1095 C CA . ASN A 1 157 ? 15.577 -0.005 -20.435 1.00 74.56 157 ASN A CA 1
ATOM 1096 C C . ASN A 1 157 ? 14.914 0.969 -19.454 1.00 74.56 157 ASN A C 1
ATOM 1098 O O . ASN A 1 157 ? 15.361 1.112 -18.316 1.00 74.56 157 ASN A O 1
ATOM 1102 N N . ALA A 1 158 ? 13.903 1.703 -19.919 1.00 73.81 158 ALA A N 1
ATOM 1103 C CA . ALA A 1 158 ? 13.179 2.637 -19.065 1.00 73.81 158 ALA A CA 1
ATOM 1104 C C . ALA A 1 158 ? 12.530 1.894 -17.887 1.00 73.81 158 ALA A C 1
ATOM 1106 O O . ALA A 1 158 ? 12.055 0.767 -18.034 1.00 73.81 158 ALA A O 1
ATOM 1107 N N . VAL A 1 159 ? 12.486 2.538 -16.720 1.00 70.44 159 VAL A N 1
ATOM 1108 C CA . VAL A 1 159 ? 11.671 2.043 -15.607 1.00 70.44 159 VAL A CA 1
ATOM 1109 C C . VAL A 1 159 ? 10.211 2.125 -16.040 1.00 70.44 159 VAL A C 1
ATOM 1111 O O . VAL A 1 159 ? 9.711 3.205 -16.352 1.00 70.44 159 VAL A O 1
ATOM 1114 N N . VAL A 1 160 ? 9.534 0.980 -16.077 1.00 68.38 160 VAL A N 1
ATOM 1115 C CA . VAL A 1 160 ? 8.099 0.905 -16.355 1.00 68.38 160 VAL A CA 1
ATOM 1116 C C . VAL A 1 160 ? 7.369 0.714 -15.031 1.00 68.38 160 VAL A C 1
ATOM 1118 O O . VAL A 1 160 ? 7.684 -0.194 -14.268 1.00 68.38 160 VAL A O 1
ATOM 1121 N N . GLY A 1 161 ? 6.391 1.580 -14.764 1.00 65.94 161 GLY A N 1
ATOM 1122 C CA . GLY A 1 161 ? 5.602 1.581 -13.532 1.00 65.94 161 GLY A CA 1
ATOM 1123 C C . GLY A 1 161 ? 5.743 2.898 -12.769 1.00 65.94 161 GLY A C 1
ATOM 1124 O O . GLY A 1 161 ? 6.837 3.300 -12.396 1.00 65.94 161 GLY A O 1
ATOM 1125 N N . ASN A 1 162 ? 4.619 3.574 -12.521 1.00 69.31 162 ASN A N 1
ATOM 1126 C CA . ASN A 1 162 ? 4.580 4.872 -11.829 1.00 69.31 162 ASN A CA 1
ATOM 1127 C C . ASN A 1 162 ? 4.417 4.736 -10.299 1.00 69.31 162 ASN A C 1
ATOM 1129 O O . ASN A 1 162 ? 3.954 5.661 -9.640 1.00 69.31 162 ASN A O 1
ATOM 1133 N N . GLY A 1 163 ? 4.675 3.548 -9.734 1.00 73.81 163 GLY A N 1
ATOM 1134 C CA . GLY A 1 163 ? 4.376 3.267 -8.323 1.00 73.81 163 GLY A CA 1
ATOM 1135 C C . GLY A 1 163 ? 2.909 3.532 -7.958 1.00 73.81 163 GLY A C 1
ATOM 1136 O O . GLY A 1 163 ? 2.624 4.001 -6.861 1.00 73.81 163 GLY A O 1
ATOM 1137 N N . ALA A 1 164 ? 1.978 3.301 -8.892 1.00 79.06 164 ALA A N 1
ATOM 1138 C CA . ALA A 1 164 ? 0.566 3.591 -8.673 1.00 79.06 164 ALA A CA 1
ATOM 1139 C C . ALA A 1 164 ? 0.039 2.814 -7.460 1.00 79.06 164 ALA A C 1
ATOM 1141 O O . ALA A 1 164 ? 0.356 1.636 -7.272 1.00 79.06 164 ALA A O 1
ATOM 1142 N N . ALA A 1 165 ? -0.769 3.482 -6.638 1.00 81.94 165 ALA A N 1
ATOM 1143 C CA . ALA A 1 165 ? -1.421 2.824 -5.519 1.00 81.94 165 ALA A CA 1
ATOM 1144 C C . ALA A 1 165 ? -2.379 1.746 -6.041 1.00 81.94 165 ALA A C 1
ATOM 1146 O O . ALA A 1 165 ? -3.150 1.982 -6.973 1.00 81.94 165 ALA A O 1
ATOM 1147 N N . PHE A 1 166 ? -2.350 0.575 -5.415 1.00 83.81 166 PHE A N 1
ATOM 1148 C CA . PHE A 1 166 ? -3.301 -0.502 -5.673 1.00 83.81 166 PHE A CA 1
ATOM 1149 C C . PHE A 1 166 ? -4.023 -0.867 -4.378 1.00 83.81 166 PHE A C 1
ATOM 1151 O O . PHE A 1 166 ? -3.504 -0.663 -3.275 1.00 83.81 166 PHE A O 1
ATOM 1158 N N . SER A 1 167 ? -5.256 -1.357 -4.506 1.00 82.38 167 SER A N 1
ATOM 1159 C CA . SER A 1 167 ? -6.040 -1.762 -3.341 1.00 82.38 167 SER A CA 1
ATOM 1160 C C . SER A 1 167 ? -5.506 -3.072 -2.771 1.00 82.38 167 SER A C 1
ATOM 1162 O O . SER A 1 167 ? -5.242 -4.012 -3.518 1.00 82.38 167 SER A O 1
ATOM 1164 N N . ILE A 1 168 ? -5.374 -3.134 -1.447 1.00 81.88 168 ILE A N 1
ATOM 1165 C CA . ILE A 1 168 ? -4.894 -4.318 -0.717 1.00 81.88 168 ILE A CA 1
ATOM 1166 C C . ILE A 1 168 ? -5.972 -4.919 0.199 1.00 81.88 168 ILE A C 1
ATOM 1168 O O . ILE A 1 168 ? -5.650 -5.542 1.206 1.00 81.88 168 ILE A O 1
ATOM 1172 N N . GLN A 1 169 ? -7.250 -4.793 -0.187 1.00 67.44 169 GLN A N 1
ATOM 1173 C CA . GLN A 1 169 ? -8.419 -5.267 0.575 1.00 67.44 169 GLN A CA 1
ATOM 1174 C C . GLN A 1 169 ? -8.711 -4.447 1.858 1.00 67.44 169 GLN A C 1
ATOM 1176 O O . GLN A 1 169 ? -7.957 -3.527 2.184 1.00 67.44 169 GLN A O 1
ATOM 1181 N N . PRO A 1 170 ? -9.863 -4.669 2.535 1.00 72.50 170 PRO A N 1
ATOM 1182 C CA . PRO A 1 170 ? -10.369 -3.731 3.522 1.00 72.50 170 PRO A CA 1
ATOM 1183 C C . PRO A 1 170 ? -9.518 -3.726 4.798 1.00 72.50 170 PRO A C 1
ATOM 1185 O O . PRO A 1 170 ? -9.104 -4.791 5.265 1.00 72.50 170 PRO A O 1
ATOM 1188 N N . PRO A 1 171 ? -9.314 -2.544 5.405 1.00 86.12 171 PRO A N 1
ATOM 1189 C CA . PRO A 1 171 ? -8.710 -2.430 6.724 1.00 86.12 171 PRO A CA 1
ATOM 1190 C C . PRO A 1 171 ? -9.546 -3.206 7.748 1.00 86.12 171 PRO A C 1
ATOM 1192 O O . PRO A 1 171 ? -10.706 -3.537 7.512 1.00 86.12 171 PRO A O 1
ATOM 1195 N N . SER A 1 172 ? -8.985 -3.495 8.913 1.00 90.00 172 SER A N 1
ATOM 1196 C CA . SER A 1 172 ? -9.697 -4.202 9.976 1.00 90.00 172 SER A CA 1
ATOM 1197 C C . SER A 1 172 ? -9.865 -3.349 11.224 1.00 90.00 172 SER A C 1
ATOM 1199 O O . SER A 1 172 ? -8.995 -2.541 11.544 1.00 90.00 172 SER A O 1
ATOM 1201 N N . LEU A 1 173 ? -10.959 -3.561 11.952 1.00 91.38 173 LEU A N 1
ATOM 1202 C CA . LEU A 1 173 ? -11.177 -2.999 13.283 1.00 91.38 173 LEU A CA 1
ATOM 1203 C C . LEU A 1 173 ? -11.137 -4.122 14.319 1.00 91.38 173 LEU A C 1
ATOM 1205 O O . LEU A 1 173 ? -11.818 -5.142 14.178 1.00 91.38 173 LEU A O 1
ATOM 1209 N N . VAL A 1 174 ? -10.344 -3.916 15.366 1.00 90.56 174 VAL A N 1
ATOM 1210 C CA . VAL A 1 174 ? -10.184 -4.882 16.449 1.00 90.56 174 VAL A CA 1
ATOM 1211 C C . VAL A 1 174 ? -11.341 -4.745 17.441 1.00 90.56 174 VAL A C 1
ATOM 1213 O O . VAL A 1 174 ? -11.544 -3.681 18.029 1.00 90.56 174 VAL A O 1
ATOM 1216 N N . LEU A 1 175 ? -12.085 -5.832 17.638 1.00 90.62 175 LEU A N 1
ATOM 1217 C CA . LEU A 1 175 ? -13.234 -5.935 18.533 1.00 90.62 175 LEU A CA 1
ATOM 1218 C C . LEU A 1 175 ? -12.986 -6.980 19.622 1.00 90.62 175 LEU A C 1
ATOM 1220 O O . LEU A 1 175 ? -12.228 -7.937 19.449 1.00 90.62 175 LEU A O 1
ATOM 1224 N N . THR A 1 176 ? -13.709 -6.850 20.729 1.00 85.38 176 THR A N 1
ATOM 1225 C CA . THR A 1 176 ? -13.861 -7.951 21.680 1.00 85.38 176 THR A CA 1
ATOM 1226 C C . THR A 1 176 ? -14.848 -8.965 21.101 1.00 85.38 176 THR A C 1
ATOM 1228 O O . THR A 1 176 ? -16.039 -8.682 20.992 1.00 85.38 176 THR A O 1
ATOM 1231 N N . MET A 1 177 ? -14.363 -10.148 20.721 1.00 78.81 177 MET A N 1
ATOM 1232 C CA . MET A 1 177 ? -15.206 -11.269 20.298 1.00 78.81 177 MET A CA 1
ATOM 1233 C C . MET A 1 177 ? -15.364 -12.236 21.472 1.00 78.81 177 MET A C 1
ATOM 1235 O O . MET A 1 177 ? -14.454 -13.002 21.777 1.00 78.81 177 MET A O 1
ATOM 1239 N N . CYS A 1 178 ? -16.509 -12.178 22.147 1.00 74.88 178 CYS A N 1
ATOM 1240 C CA . CYS A 1 178 ? -16.831 -13.091 23.241 1.00 74.88 178 CYS A CA 1
ATOM 1241 C C . CYS A 1 178 ? -17.722 -14.233 22.742 1.00 74.88 178 CYS A C 1
ATOM 1243 O O . CYS A 1 178 ? -18.700 -13.996 22.036 1.00 74.88 178 CYS A O 1
ATOM 1245 N N . VAL A 1 179 ? -17.430 -15.458 23.178 1.00 68.38 179 VAL A N 1
ATOM 1246 C CA . VAL A 1 179 ? -18.377 -16.579 23.132 1.00 68.38 179 VAL A CA 1
ATOM 1247 C C . VAL A 1 179 ? -19.020 -16.675 24.512 1.00 68.38 179 VAL A C 1
ATOM 1249 O O . VAL A 1 179 ? -18.315 -16.757 25.517 1.00 68.38 179 VAL A O 1
ATOM 1252 N N . ALA A 1 180 ? -20.349 -16.623 24.582 1.00 70.06 180 ALA A N 1
ATOM 1253 C CA . ALA A 1 180 ? -21.058 -16.756 25.851 1.00 70.06 180 ALA A CA 1
ATOM 1254 C C . ALA A 1 180 ? -20.876 -18.184 26.401 1.00 70.06 180 ALA A C 1
ATOM 1256 O O . ALA A 1 180 ? -21.353 -19.143 25.801 1.00 70.06 180 ALA A O 1
ATOM 1257 N N . GLY A 1 181 ? -20.151 -18.320 27.517 1.00 64.56 181 GLY A N 1
ATOM 1258 C CA . GLY A 1 181 ? -19.792 -19.617 28.107 1.00 64.56 181 GLY A CA 1
ATOM 1259 C C . GLY A 1 181 ? -20.773 -20.148 29.159 1.00 64.56 181 GLY A C 1
ATOM 1260 O O . GLY A 1 181 ? -20.849 -21.357 29.349 1.00 64.56 181 GLY A O 1
ATOM 1261 N N . SER A 1 182 ? -21.530 -19.274 29.831 1.00 64.50 182 SER A N 1
ATOM 1262 C CA . SER A 1 182 ? -22.618 -19.620 30.763 1.00 64.50 182 SER A CA 1
ATOM 1263 C C . SER A 1 182 ? -23.240 -18.345 31.355 1.00 64.50 182 SER A C 1
ATOM 1265 O O . SER A 1 182 ? -22.552 -17.339 31.516 1.00 64.50 182 SER A O 1
ATOM 1267 N N . GLY A 1 183 ? -24.542 -18.373 31.679 1.00 60.81 183 GLY A N 1
ATOM 1268 C CA . GLY A 1 183 ? -25.169 -17.363 32.552 1.00 60.81 183 GLY A CA 1
ATOM 1269 C C . GLY A 1 183 ? -26.249 -16.448 31.965 1.00 60.81 183 GLY A C 1
ATOM 1270 O O . GLY A 1 183 ? -26.827 -15.678 32.722 1.00 60.81 183 GLY A O 1
ATOM 1271 N N . TYR A 1 184 ? -26.604 -16.552 30.683 1.00 52.75 184 TYR A N 1
ATOM 1272 C CA . TYR A 1 184 ? -27.774 -15.850 30.139 1.00 52.75 184 TYR A CA 1
ATOM 1273 C C . TYR A 1 184 ? -28.590 -16.828 29.297 1.00 52.75 184 TYR A C 1
ATOM 1275 O O . TYR A 1 184 ? -28.131 -17.272 28.250 1.00 52.75 184 TYR A O 1
ATOM 1283 N N . THR A 1 185 ? -29.737 -17.230 29.853 1.00 55.59 185 THR A N 1
ATOM 1284 C CA . THR A 1 185 ? -30.871 -17.942 29.234 1.00 55.59 185 THR A CA 1
ATOM 1285 C C . THR A 1 185 ? -30.602 -18.531 27.847 1.00 55.59 185 THR A C 1
ATOM 1287 O O . THR A 1 185 ? -30.691 -17.842 26.832 1.00 55.59 185 THR A O 1
ATOM 1290 N N . TYR A 1 186 ? -30.319 -19.833 27.821 1.00 52.44 186 TYR A N 1
ATOM 1291 C CA . TYR A 1 186 ? -30.441 -20.667 26.628 1.00 52.44 186 TYR A CA 1
ATOM 1292 C C . TYR A 1 186 ? -31.842 -20.453 26.016 1.00 52.44 186 TYR A C 1
ATOM 1294 O O . TYR A 1 186 ? -32.819 -20.677 26.732 1.00 52.44 186 TYR A O 1
ATOM 1302 N N . PRO A 1 187 ? -32.002 -20.013 24.752 1.00 60.62 187 PRO A N 1
ATOM 1303 C CA . PRO A 1 187 ? -33.292 -20.146 24.093 1.00 60.62 187 PRO A CA 1
ATOM 1304 C C . PRO A 1 187 ? -33.525 -21.643 23.898 1.00 60.62 187 PRO A C 1
ATOM 1306 O O . PRO A 1 187 ? -32.781 -22.300 23.167 1.00 60.62 187 PRO A O 1
ATOM 1309 N N . GLU A 1 188 ? -34.505 -22.194 24.614 1.00 61.16 188 GLU A N 1
ATOM 1310 C CA . GLU A 1 188 ? -34.907 -23.589 24.462 1.00 61.16 188 GLU A CA 1
ATOM 1311 C C . GLU A 1 188 ? -35.166 -23.855 22.980 1.00 61.16 188 GLU A C 1
ATOM 1313 O O . GLU A 1 188 ? -35.955 -23.154 22.346 1.00 61.16 188 GLU A O 1
ATOM 1318 N N . ARG A 1 189 ? -34.440 -24.819 22.404 1.00 57.38 189 ARG A N 1
ATOM 1319 C CA . ARG A 1 189 ? -34.687 -25.265 21.035 1.00 57.38 189 ARG A CA 1
ATOM 1320 C C . ARG A 1 189 ? -36.097 -25.858 21.010 1.00 57.38 189 ARG A C 1
ATOM 1322 O O . ARG A 1 189 ? -36.295 -26.877 21.671 1.00 57.38 189 ARG A O 1
ATOM 1329 N N . PRO A 1 190 ? -37.063 -25.262 20.290 1.00 60.81 190 PRO A N 1
ATOM 1330 C CA . PRO A 1 190 ? -38.338 -25.921 20.072 1.00 60.81 190 PRO A CA 1
ATOM 1331 C C . PRO A 1 190 ? -38.044 -27.184 19.266 1.00 60.81 190 PRO A C 1
ATOM 1333 O O . PRO A 1 190 ? -37.343 -27.110 18.252 1.00 60.81 190 PRO A O 1
ATOM 1336 N N . ASN A 1 191 ? -38.511 -28.324 19.772 1.00 62.91 191 ASN A N 1
ATOM 1337 C CA . ASN A 1 191 ? -38.546 -29.568 19.007 1.00 62.91 191 ASN A CA 1
ATOM 1338 C C . ASN A 1 191 ? -39.347 -29.376 17.717 1.00 62.91 191 ASN A C 1
ATOM 1340 O O . ASN A 1 191 ? -40.410 -28.714 17.790 1.00 62.91 191 ASN A O 1
#